Protein AF-A0A1E3QIV9-F1 (afdb_monomer)

Sequence (240 aa):
MYSTNKNAPLKLFGLPHGFVPTRAESLIIFLLWVYMILGSSIGFHHVSGNPIWSKTLTEIGRLVADRTGVLALFAYPTLILFASRNNILMFLTRWDYTRFNTFHRHMARIFLALVIAHGISQTFGTYGVRSNKYMTGLQAGYFTWGVIAAIVVGAIIGQSILVVRRNFYEAFMLVHIVLAIAVLICVHYHINSFGYQGFTWAIIGVWGLDRVIRLIRMFSFGIKEASVTLVAGETLKVTV

pLDDT: mean 90.41, std 10.26, range [38.81, 98.56]

Structure (mmCIF, N/CA/C/O backbone):
data_AF-A0A1E3QIV9-F1
#
_entry.id   AF-A0A1E3QIV9-F1
#
loop_
_atom_site.group_PDB
_atom_site.id
_atom_site.type_symbol
_atom_site.label_atom_id
_atom_site.label_alt_id
_atom_site.label_comp_id
_atom_site.label_asym_id
_atom_site.label_entity_id
_atom_site.label_seq_id
_atom_site.pdbx_PDB_ins_code
_atom_site.Cartn_x
_atom_site.Cartn_y
_atom_site.Cartn_z
_atom_site.occupancy
_atom_site.B_iso_or_equiv
_atom_site.auth_seq_id
_atom_site.auth_comp_id
_atom_site.auth_asym_id
_atom_site.auth_atom_id
_atom_site.pdbx_PDB_model_num
ATOM 1 N N . MET A 1 1 ? 13.779 -18.438 26.527 1.00 39.06 1 MET A N 1
ATOM 2 C CA . MET A 1 1 ? 12.662 -18.019 27.402 1.00 39.06 1 MET A CA 1
ATOM 3 C C . MET A 1 1 ? 11.524 -17.522 26.510 1.00 39.06 1 MET A C 1
ATOM 5 O O . MET A 1 1 ? 11.525 -16.368 26.104 1.00 39.06 1 MET A O 1
ATOM 9 N N . TYR A 1 2 ? 10.631 -18.417 26.073 1.00 38.81 2 TYR A N 1
ATOM 10 C CA . TYR A 1 2 ? 9.502 -18.047 25.212 1.00 38.81 2 TYR A CA 1
ATOM 11 C C . TYR A 1 2 ? 8.378 -17.498 26.092 1.00 38.81 2 TYR A C 1
ATOM 13 O O . TYR A 1 2 ? 7.807 -18.229 26.894 1.00 38.81 2 TYR A O 1
ATOM 21 N N . SER A 1 3 ? 8.088 -16.203 25.967 1.00 38.94 3 SER A N 1
ATOM 22 C CA . SER A 1 3 ? 6.889 -15.609 26.559 1.00 38.94 3 SER A CA 1
ATOM 23 C C . SER A 1 3 ? 5.657 -16.328 26.000 1.00 38.94 3 SER A C 1
ATOM 25 O O . SER A 1 3 ? 5.430 -16.323 24.792 1.00 38.94 3 SER A O 1
ATOM 27 N N . THR A 1 4 ? 4.864 -16.954 26.870 1.00 49.50 4 THR A N 1
ATOM 28 C CA . THR A 1 4 ? 3.577 -17.593 26.539 1.00 49.50 4 THR A CA 1
ATOM 29 C C . THR A 1 4 ? 2.470 -16.574 26.261 1.00 49.50 4 THR A C 1
ATOM 31 O O . THR A 1 4 ? 1.354 -16.947 25.893 1.00 49.50 4 THR A O 1
ATOM 34 N N . ASN A 1 5 ? 2.762 -15.277 26.398 1.00 55.34 5 ASN A N 1
ATOM 35 C CA . ASN A 1 5 ? 1.808 -14.222 26.123 1.00 55.34 5 ASN A CA 1
ATOM 36 C C . ASN A 1 5 ? 1.667 -14.020 24.607 1.00 55.34 5 ASN A C 1
ATOM 38 O O . ASN A 1 5 ? 2.444 -13.298 23.982 1.00 55.34 5 ASN A O 1
ATOM 42 N N . LYS A 1 6 ? 0.637 -14.644 24.022 1.00 55.06 6 LYS A N 1
ATOM 43 C CA . LYS A 1 6 ? 0.259 -14.497 22.603 1.00 55.06 6 LYS A CA 1
ATOM 44 C C . LYS A 1 6 ? -0.034 -13.041 22.199 1.00 55.06 6 LYS A C 1
ATOM 46 O O . LYS A 1 6 ? -0.035 -12.738 21.011 1.00 55.06 6 LYS A O 1
ATOM 51 N N . ASN A 1 7 ? -0.231 -12.150 23.175 1.00 61.09 7 ASN A N 1
ATOM 52 C CA . ASN A 1 7 ? -0.480 -10.723 22.976 1.00 61.09 7 ASN A CA 1
ATOM 53 C C . ASN A 1 7 ? 0.787 -9.867 23.141 1.00 61.09 7 ASN A C 1
ATOM 55 O O . ASN A 1 7 ? 0.700 -8.642 23.151 1.00 61.09 7 ASN A O 1
ATOM 59 N N . ALA A 1 8 ? 1.973 -10.465 23.282 1.00 71.06 8 ALA A N 1
ATOM 60 C CA . ALA A 1 8 ? 3.222 -9.715 23.243 1.00 71.06 8 ALA A CA 1
ATOM 61 C C . ALA A 1 8 ? 3.663 -9.521 21.779 1.00 71.06 8 ALA A C 1
ATOM 63 O O . ALA A 1 8 ? 3.790 -10.503 21.044 1.00 71.06 8 ALA A O 1
ATOM 64 N N . PRO A 1 9 ? 3.914 -8.280 21.322 1.00 78.38 9 PRO A N 1
ATOM 65 C CA . PRO A 1 9 ? 4.440 -8.062 19.983 1.00 78.38 9 PRO A CA 1
ATOM 66 C C . PRO A 1 9 ? 5.843 -8.660 19.867 1.00 78.38 9 PRO A C 1
ATOM 68 O O . PRO A 1 9 ? 6.665 -8.541 20.781 1.00 78.38 9 PRO A O 1
ATOM 71 N N . LEU A 1 10 ? 6.131 -9.262 18.714 1.00 81.06 10 LEU A N 1
ATOM 72 C CA . LEU A 1 10 ? 7.455 -9.772 18.395 1.00 81.06 10 LEU A CA 1
ATOM 73 C C . LEU A 1 10 ? 8.450 -8.610 18.408 1.00 81.06 10 LEU A C 1
ATOM 75 O O . LEU A 1 10 ? 8.187 -7.559 17.816 1.00 81.06 10 LEU A O 1
ATOM 79 N N . LYS A 1 11 ? 9.574 -8.790 19.101 1.00 80.56 11 LYS A N 1
ATOM 80 C CA . LYS A 1 11 ? 10.645 -7.796 19.156 1.00 80.56 11 LYS A CA 1
ATOM 81 C C . LYS A 1 11 ? 11.699 -8.123 18.104 1.00 80.56 11 LYS A C 1
ATOM 83 O O . LYS A 1 11 ? 12.172 -9.253 18.048 1.00 80.56 11 LYS A O 1
ATOM 88 N N . LEU A 1 12 ? 12.081 -7.132 17.309 1.00 74.00 12 LEU A N 1
ATOM 89 C CA . LEU A 1 12 ? 13.204 -7.191 16.378 1.00 74.00 12 LEU A CA 1
ATOM 90 C C . LEU A 1 12 ? 14.214 -6.122 16.808 1.00 74.00 12 LEU A C 1
ATOM 92 O O . LEU A 1 12 ? 13.829 -4.970 16.989 1.00 74.00 12 LEU A O 1
ATOM 96 N N . PHE A 1 13 ? 15.472 -6.506 17.043 1.00 78.62 13 PHE A N 1
ATOM 97 C CA . PHE A 1 13 ? 16.510 -5.616 17.600 1.00 78.62 13 PHE A CA 1
ATOM 98 C C . PHE A 1 13 ? 16.060 -4.854 18.867 1.00 78.62 13 PHE A C 1
ATOM 100 O O . PHE A 1 13 ? 16.358 -3.681 19.051 1.00 78.62 13 PHE A O 1
ATOM 107 N N . GLY A 1 14 ? 15.274 -5.507 19.731 1.00 76.56 14 GLY A N 1
ATOM 108 C CA . GLY A 1 14 ? 14.737 -4.906 20.959 1.00 76.56 14 GLY A CA 1
ATOM 109 C C . GLY A 1 14 ? 13.475 -4.048 20.780 1.00 76.56 14 GLY A C 1
ATOM 110 O O . GLY A 1 14 ? 12.788 -3.785 21.768 1.00 76.56 14 GLY A O 1
ATOM 111 N N . LEU A 1 15 ? 13.095 -3.692 19.548 1.00 74.44 15 LEU A N 1
ATOM 112 C CA . LEU A 1 15 ? 11.914 -2.877 19.250 1.00 74.44 15 LEU A CA 1
ATOM 113 C C . LEU A 1 15 ? 10.691 -3.741 18.905 1.00 74.44 15 LEU A C 1
ATOM 115 O O . LEU A 1 15 ? 10.813 -4.708 18.150 1.00 74.44 15 LEU A O 1
ATOM 119 N N . PRO A 1 16 ? 9.487 -3.415 19.411 1.00 79.38 16 PRO A N 1
ATOM 120 C CA . PRO A 1 16 ? 8.275 -4.149 19.066 1.00 79.38 16 PRO A CA 1
ATOM 121 C C . PRO A 1 16 ? 7.917 -3.900 17.593 1.00 79.38 16 PRO A C 1
ATOM 123 O O . PRO A 1 16 ? 7.718 -2.761 17.176 1.00 79.38 16 PRO A O 1
ATOM 126 N N . HIS A 1 17 ? 7.809 -4.969 16.805 1.00 74.94 17 HIS A N 1
ATOM 127 C CA . HIS A 1 17 ? 7.620 -4.907 15.353 1.00 74.94 17 HIS A CA 1
ATOM 128 C C . HIS A 1 17 ? 6.178 -5.227 14.922 1.00 74.94 17 HIS A C 1
ATOM 130 O O . HIS A 1 17 ? 5.636 -4.615 13.998 1.00 74.94 17 HIS A O 1
ATOM 136 N N . GLY A 1 18 ? 5.509 -6.162 15.601 1.00 79.00 18 GLY A N 1
ATOM 137 C CA . GLY A 1 18 ? 4.141 -6.550 15.255 1.00 79.00 18 GLY A CA 1
ATOM 138 C C . GLY A 1 18 ? 3.648 -7.789 15.988 1.00 79.00 18 GLY A C 1
ATOM 139 O O . GLY A 1 18 ? 4.430 -8.518 16.591 1.00 79.00 18 GLY A O 1
ATOM 140 N N . PHE A 1 19 ? 2.342 -8.029 15.908 1.00 82.38 19 PHE A N 1
ATOM 141 C CA . PHE A 1 19 ? 1.734 -9.280 16.357 1.00 82.38 19 PHE A CA 1
ATOM 142 C C . PHE A 1 19 ? 1.907 -10.373 15.304 1.00 82.38 19 PHE A C 1
ATOM 144 O O . PHE A 1 19 ? 1.889 -10.091 14.102 1.00 82.38 19 PHE A O 1
ATOM 151 N N . VAL A 1 20 ? 2.068 -11.610 15.770 1.00 85.50 20 VAL A N 1
ATOM 152 C CA . VAL A 1 20 ? 2.199 -12.788 14.909 1.00 85.50 20 VAL A CA 1
ATOM 153 C C . VAL A 1 20 ? 0.801 -13.210 14.435 1.00 85.50 20 VAL A C 1
ATOM 155 O O . VAL A 1 20 ? -0.083 -13.366 15.281 1.00 85.50 20 VAL A O 1
ATOM 158 N N . PRO A 1 21 ? 0.567 -13.379 13.120 1.00 90.44 21 PRO A N 1
ATOM 159 C CA . PRO A 1 21 ? -0.710 -13.877 12.618 1.00 90.44 21 PRO A CA 1
ATOM 160 C C . PRO A 1 21 ? -1.000 -15.304 13.098 1.00 90.44 21 PRO A C 1
ATOM 162 O O . PRO A 1 21 ? -0.100 -16.062 13.465 1.00 90.44 21 PRO A O 1
ATOM 165 N N . THR A 1 22 ? -2.263 -15.715 13.041 1.00 92.00 22 THR A N 1
ATOM 166 C CA . THR A 1 22 ? -2.638 -17.121 13.256 1.00 92.00 22 THR A CA 1
ATOM 167 C C . THR A 1 22 ? -1.997 -18.035 12.204 1.00 92.00 22 THR A C 1
ATOM 169 O O . THR A 1 22 ? -1.507 -17.576 11.171 1.00 92.00 22 THR A O 1
ATOM 172 N N . ARG A 1 23 ? -2.015 -19.358 12.424 1.0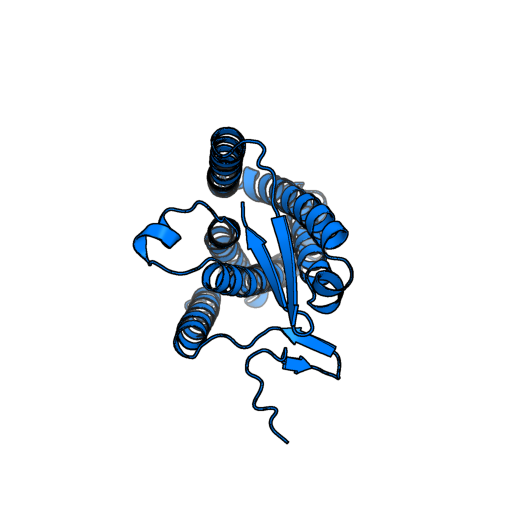0 93.12 23 ARG A N 1
ATOM 173 C CA . ARG A 1 23 ? -1.470 -20.332 11.455 1.00 93.12 23 ARG A CA 1
ATOM 174 C C . ARG A 1 23 ? -2.127 -20.208 10.075 1.00 93.12 23 ARG A C 1
ATOM 176 O O . ARG A 1 23 ? -1.427 -20.186 9.070 1.00 93.12 23 ARG A O 1
ATOM 183 N N . ALA A 1 24 ? -3.455 -20.076 10.044 1.00 92.69 24 ALA A N 1
ATOM 184 C CA . ALA A 1 24 ? -4.210 -19.920 8.804 1.00 92.69 24 ALA A CA 1
ATOM 185 C C . ALA A 1 24 ? -3.883 -18.595 8.096 1.00 92.69 24 ALA A C 1
ATOM 187 O O . ALA A 1 24 ? -3.592 -18.593 6.904 1.00 92.69 24 ALA A O 1
ATOM 188 N N . GLU A 1 25 ? -3.854 -17.477 8.830 1.00 94.44 25 GLU A N 1
ATOM 189 C CA . GLU A 1 25 ? -3.449 -16.179 8.271 1.00 94.44 25 GLU A CA 1
ATOM 190 C C . GLU A 1 25 ? -2.019 -16.228 7.730 1.00 94.44 25 GLU A C 1
ATOM 192 O O . GLU A 1 25 ? -1.768 -15.749 6.629 1.00 94.44 25 GLU A O 1
ATOM 197 N N . SER A 1 26 ? -1.096 -16.854 8.465 1.00 95.00 26 SER A N 1
ATOM 198 C CA . SER A 1 26 ? 0.303 -17.008 8.058 1.00 95.00 26 SER A CA 1
ATOM 199 C C . SER A 1 26 ? 0.435 -17.808 6.764 1.00 95.00 26 SER A C 1
ATOM 201 O O . SER A 1 26 ? 1.191 -17.400 5.887 1.00 95.00 26 SER A O 1
ATOM 203 N N . LEU A 1 27 ? -0.326 -18.898 6.612 1.00 96.94 27 LEU A N 1
ATOM 204 C CA . LEU A 1 27 ? -0.352 -19.686 5.379 1.00 96.94 27 LEU A CA 1
ATOM 205 C C . LEU A 1 27 ? -0.874 -18.858 4.197 1.00 96.94 27 LEU A C 1
ATOM 207 O O . LEU A 1 27 ? -0.235 -18.829 3.150 1.00 96.94 27 LEU A O 1
ATOM 211 N N . ILE A 1 28 ? -1.989 -18.140 4.369 1.00 95.94 28 ILE A N 1
ATOM 212 C CA . ILE A 1 28 ? -2.561 -17.288 3.312 1.00 95.94 28 ILE A CA 1
ATOM 213 C C . ILE A 1 28 ? -1.575 -16.184 2.917 1.00 95.94 28 ILE A C 1
ATOM 215 O O . ILE A 1 28 ? -1.342 -15.953 1.733 1.00 95.94 28 ILE A O 1
ATOM 219 N N . ILE A 1 29 ? -0.968 -15.519 3.902 1.00 96.12 29 ILE A N 1
ATOM 220 C CA . ILE A 1 29 ? 0.043 -14.483 3.676 1.00 96.12 29 ILE A CA 1
ATOM 221 C C . ILE A 1 29 ? 1.237 -15.066 2.921 1.00 96.12 29 ILE A C 1
ATOM 223 O O . ILE A 1 29 ? 1.688 -14.459 1.955 1.00 96.12 29 ILE A O 1
ATOM 227 N N . PHE A 1 30 ? 1.743 -16.229 3.333 1.00 97.06 30 PHE A N 1
ATOM 228 C CA . PHE A 1 30 ? 2.866 -16.889 2.672 1.00 97.06 30 PHE A CA 1
ATOM 229 C C . PHE A 1 30 ? 2.552 -17.201 1.206 1.00 97.06 30 PHE A C 1
ATOM 231 O O . PHE A 1 30 ? 3.315 -16.808 0.327 1.00 97.06 30 PHE A O 1
ATOM 238 N N . LEU A 1 31 ? 1.405 -17.828 0.934 1.00 97.88 31 LEU A N 1
ATOM 239 C CA . LEU A 1 31 ? 0.973 -18.143 -0.429 1.00 97.88 31 LEU A CA 1
ATOM 240 C C . LEU A 1 31 ? 0.814 -16.881 -1.281 1.00 97.88 31 LEU A C 1
ATOM 242 O O . LEU A 1 31 ? 1.218 -16.872 -2.441 1.00 97.88 31 LEU A O 1
ATOM 246 N N . LEU A 1 32 ? 0.289 -15.800 -0.702 1.00 96.12 32 LEU A N 1
ATOM 247 C CA . LEU A 1 32 ? 0.167 -14.516 -1.383 1.00 96.12 32 LEU A CA 1
ATOM 248 C C . LEU A 1 32 ? 1.540 -13.923 -1.741 1.00 96.12 32 LEU A C 1
ATOM 250 O O . LEU A 1 32 ? 1.725 -13.456 -2.862 1.00 96.12 32 LEU A O 1
ATOM 254 N N . TRP A 1 33 ? 2.514 -13.961 -0.826 1.00 97.44 33 TRP A N 1
ATOM 255 C CA . TRP A 1 33 ? 3.885 -13.523 -1.113 1.00 97.44 33 TRP A CA 1
ATOM 256 C C . TRP A 1 33 ? 4.531 -14.362 -2.214 1.00 97.44 33 TRP A C 1
ATOM 258 O O . TRP A 1 33 ? 5.092 -13.798 -3.150 1.00 97.44 33 TRP A O 1
ATOM 268 N N . VAL A 1 34 ? 4.416 -15.690 -2.132 1.00 97.62 34 VAL A N 1
ATOM 269 C CA . VAL A 1 34 ? 4.931 -16.604 -3.159 1.00 97.62 34 VAL A CA 1
ATOM 270 C C . VAL A 1 34 ? 4.304 -16.281 -4.512 1.00 97.62 34 VAL A C 1
ATOM 272 O O . VAL A 1 34 ? 5.032 -16.072 -5.477 1.00 97.62 34 VAL A O 1
ATOM 275 N N . TYR A 1 35 ? 2.979 -16.148 -4.580 1.00 96.44 35 TYR A N 1
ATOM 276 C CA . TYR A 1 35 ? 2.277 -15.797 -5.813 1.00 96.44 35 TYR A CA 1
ATOM 277 C C . TYR A 1 35 ? 2.792 -14.484 -6.420 1.00 96.44 35 TYR A C 1
ATOM 279 O O . TYR A 1 35 ? 3.103 -14.438 -7.608 1.00 96.44 35 TYR A O 1
ATOM 287 N N . MET A 1 36 ? 2.946 -13.435 -5.607 1.00 97.06 36 MET A N 1
ATOM 288 C CA . MET A 1 36 ? 3.424 -12.132 -6.081 1.00 97.06 36 MET A CA 1
ATOM 289 C C . MET A 1 36 ? 4.879 -12.186 -6.560 1.00 97.06 36 MET A C 1
ATOM 291 O O . MET A 1 36 ? 5.206 -11.577 -7.577 1.00 97.06 36 MET A O 1
ATOM 295 N N . ILE A 1 37 ? 5.748 -12.939 -5.878 1.00 96.25 37 ILE A N 1
ATOM 296 C CA . ILE A 1 37 ? 7.156 -13.113 -6.269 1.00 96.25 37 ILE A CA 1
ATOM 297 C C . ILE A 1 37 ? 7.259 -13.892 -7.584 1.00 96.25 37 ILE A C 1
ATOM 299 O O . ILE A 1 37 ? 7.922 -13.437 -8.517 1.00 96.25 37 ILE A O 1
ATOM 303 N N . LEU A 1 38 ? 6.582 -15.038 -7.687 1.00 95.94 38 LEU A N 1
ATOM 304 C CA . LEU A 1 38 ? 6.597 -15.866 -8.895 1.00 95.94 38 LEU A CA 1
ATOM 305 C C . LEU A 1 38 ? 5.980 -15.113 -10.081 1.00 95.94 38 LEU A C 1
ATOM 307 O O . LEU A 1 38 ? 6.576 -15.052 -11.155 1.00 95.94 38 LEU A O 1
ATOM 311 N N . GLY A 1 39 ? 4.841 -14.448 -9.866 1.00 95.25 39 GLY A N 1
ATOM 312 C CA . GLY A 1 39 ? 4.183 -13.621 -10.878 1.00 95.25 39 GLY A CA 1
ATOM 313 C C . GLY A 1 39 ? 5.038 -12.447 -11.364 1.00 95.25 39 GLY A C 1
ATOM 314 O O . GLY A 1 39 ? 4.858 -11.998 -12.494 1.00 95.25 39 GLY A O 1
ATOM 315 N N . SER A 1 40 ? 5.982 -11.977 -10.543 1.00 95.25 40 SER A N 1
ATOM 316 C CA . SER A 1 40 ? 6.915 -10.895 -10.882 1.00 95.25 40 SER A CA 1
ATOM 317 C C . SER A 1 40 ? 8.188 -11.357 -11.592 1.00 95.25 40 SER A C 1
ATOM 319 O O . SER A 1 40 ? 8.938 -10.498 -12.045 1.00 95.25 40 SER A O 1
ATOM 321 N N . SER A 1 41 ? 8.477 -12.663 -11.655 1.00 91.44 41 SER A N 1
ATOM 322 C CA . SER A 1 41 ? 9.803 -13.180 -12.047 1.00 91.44 41 SER A CA 1
ATOM 323 C C . SER A 1 41 ? 9.792 -14.277 -13.116 1.00 91.44 41 SER A C 1
ATOM 325 O O . SER A 1 41 ? 10.795 -14.457 -13.805 1.00 91.44 41 SER A O 1
ATOM 327 N N . ILE A 1 42 ? 8.686 -15.002 -13.292 1.00 93.56 42 ILE A N 1
ATOM 328 C CA . ILE A 1 42 ? 8.606 -16.123 -14.237 1.00 93.56 42 ILE A CA 1
ATOM 329 C C . ILE A 1 42 ? 8.289 -15.647 -15.662 1.00 93.56 42 ILE A C 1
ATOM 331 O O . ILE A 1 42 ? 7.455 -14.769 -15.878 1.00 93.56 42 ILE A O 1
ATOM 335 N N . GLY A 1 43 ? 8.898 -16.317 -16.647 1.00 90.44 43 GLY A N 1
ATOM 336 C CA . GLY A 1 43 ? 8.503 -16.235 -18.057 1.00 90.44 43 GLY A CA 1
ATOM 337 C C . GLY A 1 43 ? 9.248 -15.187 -18.882 1.00 90.44 43 GLY A C 1
ATOM 338 O O . GLY A 1 43 ? 8.910 -14.984 -20.045 1.00 90.44 43 GLY A O 1
ATOM 339 N N . PHE A 1 44 ? 10.267 -14.539 -18.316 1.00 90.75 44 PHE A N 1
ATOM 340 C CA . PHE A 1 44 ? 11.115 -13.604 -19.052 1.00 90.75 44 PHE A CA 1
ATOM 341 C C . PHE A 1 44 ? 12.293 -14.324 -19.700 1.00 90.75 44 PHE A C 1
ATOM 343 O O . PHE A 1 44 ? 13.010 -15.075 -19.045 1.00 90.75 44 PHE A O 1
ATOM 350 N N . HIS A 1 45 ? 12.511 -14.061 -20.982 1.00 89.19 45 HIS A N 1
ATOM 351 C CA . HIS A 1 45 ? 13.662 -14.543 -21.732 1.00 89.19 45 HIS A CA 1
ATOM 352 C C . HIS A 1 45 ? 14.120 -13.450 -22.695 1.00 89.19 45 HIS A C 1
ATOM 354 O O . HIS A 1 45 ? 1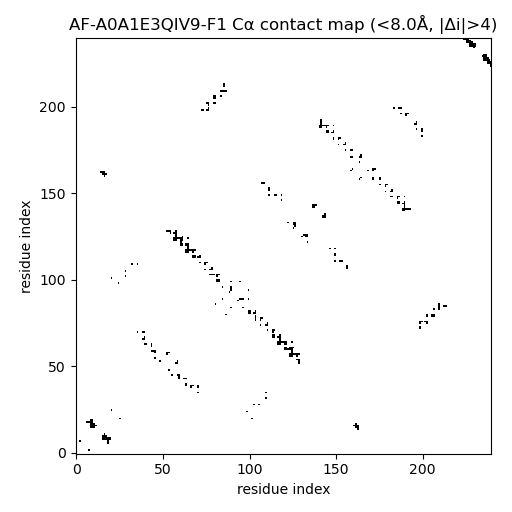3.312 -12.652 -23.166 1.00 89.19 45 HIS A O 1
ATOM 360 N N . HIS A 1 46 ? 15.426 -13.398 -22.947 1.00 88.38 46 HIS A N 1
ATOM 361 C CA . HIS A 1 46 ? 15.997 -12.471 -23.915 1.00 88.38 46 HIS A CA 1
ATOM 362 C C . HIS A 1 46 ? 15.652 -12.915 -25.334 1.00 88.38 46 HIS A C 1
ATOM 364 O O . HIS A 1 46 ? 15.797 -14.096 -25.660 1.00 88.38 46 HIS A O 1
ATOM 370 N N . VAL A 1 47 ? 15.265 -11.967 -26.184 1.00 88.19 47 VAL A N 1
ATOM 371 C CA . VAL A 1 47 ? 15.084 -12.218 -27.615 1.00 88.19 47 VAL A CA 1
ATOM 372 C C . VAL A 1 47 ? 16.311 -11.708 -28.365 1.00 88.19 47 VAL A C 1
ATOM 374 O O . VAL A 1 47 ? 16.572 -10.505 -28.423 1.00 88.19 47 VAL A O 1
ATOM 377 N N . SER A 1 48 ? 17.074 -12.632 -28.955 1.00 87.88 48 SER A N 1
ATOM 378 C CA . SER A 1 48 ? 18.244 -12.275 -29.763 1.00 87.88 48 SER A CA 1
ATOM 379 C C . SER A 1 48 ? 17.831 -11.406 -30.954 1.00 87.88 48 SER A C 1
ATOM 381 O O . SER A 1 48 ? 16.859 -11.711 -31.644 1.00 87.88 48 SER A O 1
ATOM 383 N N . GLY A 1 49 ? 18.562 -10.315 -31.191 1.00 85.38 49 GLY A N 1
ATOM 384 C CA . GLY A 1 49 ? 18.267 -9.377 -32.277 1.00 85.38 49 GLY A CA 1
ATOM 385 C C . GLY A 1 49 ? 17.087 -8.434 -32.017 1.00 85.38 49 GLY A C 1
ATOM 386 O O . GLY A 1 49 ? 16.585 -7.834 -32.965 1.00 85.38 49 GLY A O 1
ATOM 387 N N . ASN A 1 50 ? 16.635 -8.276 -30.765 1.00 85.00 50 ASN A N 1
ATOM 388 C CA . ASN A 1 50 ? 15.552 -7.352 -30.429 1.00 85.00 50 ASN A CA 1
ATOM 389 C C . ASN A 1 50 ? 15.893 -5.897 -30.851 1.00 85.00 50 ASN A C 1
ATOM 391 O O . ASN A 1 50 ? 16.839 -5.309 -30.316 1.00 85.00 50 ASN A O 1
ATOM 395 N N . PRO A 1 51 ? 15.119 -5.279 -31.770 1.00 83.12 51 PRO A N 1
ATOM 396 C CA . PRO A 1 51 ? 15.429 -3.949 -32.300 1.00 83.12 51 PRO A CA 1
ATOM 397 C C . PRO A 1 51 ? 15.140 -2.812 -31.306 1.00 83.12 51 PRO A C 1
ATOM 399 O O . PRO A 1 51 ? 15.610 -1.692 -31.497 1.00 83.12 51 PRO A O 1
ATOM 402 N N . ILE A 1 52 ? 14.371 -3.079 -30.245 1.00 81.81 52 ILE A N 1
ATOM 403 C CA . ILE A 1 52 ? 13.994 -2.099 -29.217 1.00 81.81 52 ILE A CA 1
ATOM 404 C C . ILE A 1 52 ? 15.006 -2.111 -28.064 1.00 81.81 52 ILE A C 1
ATOM 406 O O . ILE A 1 52 ? 15.381 -1.051 -27.550 1.00 81.81 52 ILE A O 1
ATOM 410 N N . TRP A 1 53 ? 15.464 -3.300 -27.661 1.00 83.94 53 TRP A N 1
ATOM 411 C CA . TRP A 1 53 ? 16.382 -3.486 -26.537 1.00 83.94 53 TRP A CA 1
ATOM 412 C C . TRP A 1 53 ? 17.587 -4.338 -26.938 1.00 83.94 53 TRP A C 1
ATOM 414 O O . TRP A 1 53 ? 17.554 -5.561 -26.887 1.00 83.94 53 TRP A O 1
ATOM 424 N N . SER A 1 54 ? 18.697 -3.676 -27.260 1.00 78.75 54 SER A N 1
ATOM 425 C CA . SER A 1 54 ? 19.934 -4.344 -27.687 1.00 78.75 54 SER A CA 1
ATOM 426 C C . SER A 1 54 ? 20.697 -5.058 -26.565 1.00 78.75 54 SER A C 1
ATOM 428 O O . SER A 1 54 ? 21.583 -5.862 -26.839 1.00 78.75 54 SER A O 1
ATOM 430 N N . LYS A 1 55 ? 20.388 -4.763 -25.296 1.00 85.94 55 LYS A N 1
ATOM 431 C CA . LYS A 1 55 ? 21.035 -5.365 -24.123 1.00 85.94 55 LYS A CA 1
ATOM 432 C C . LYS A 1 55 ? 20.030 -6.168 -23.311 1.00 85.94 55 LYS A C 1
ATOM 434 O O . LYS A 1 55 ? 18.993 -5.636 -22.912 1.00 85.94 55 LYS A O 1
ATOM 439 N N . THR A 1 56 ? 20.408 -7.389 -22.942 1.00 88.00 56 THR A N 1
ATOM 440 C CA . THR A 1 56 ? 19.591 -8.289 -22.115 1.00 88.00 56 THR A CA 1
ATOM 441 C C . THR A 1 56 ? 19.135 -7.643 -20.808 1.00 88.00 56 THR A C 1
ATOM 443 O O . THR A 1 56 ? 17.956 -7.695 -20.480 1.00 88.00 56 THR A O 1
ATOM 446 N N . LEU A 1 57 ? 20.029 -6.963 -20.080 1.00 87.44 57 LEU A N 1
ATOM 447 C CA . LEU A 1 57 ? 19.675 -6.311 -18.811 1.00 87.44 57 LEU A CA 1
ATOM 448 C C . LEU A 1 57 ? 18.580 -5.245 -18.982 1.00 87.44 57 LEU A C 1
ATOM 450 O O . LEU A 1 57 ? 17.739 -5.060 -18.108 1.00 87.44 57 LEU A O 1
ATOM 454 N N . THR A 1 58 ? 18.586 -4.545 -20.114 1.00 88.31 58 THR A N 1
ATOM 455 C CA . THR A 1 58 ? 17.607 -3.503 -20.427 1.00 88.31 58 THR A CA 1
ATOM 456 C C . THR A 1 58 ? 16.249 -4.096 -20.767 1.00 88.31 58 THR A C 1
ATOM 458 O O . THR A 1 58 ? 15.238 -3.617 -20.258 1.00 88.31 58 THR A O 1
ATOM 461 N N . GLU A 1 59 ? 16.233 -5.145 -21.589 1.00 90.81 59 GLU A N 1
ATOM 462 C CA . GLU A 1 59 ? 15.011 -5.868 -21.943 1.00 90.81 59 GLU A CA 1
ATOM 463 C C . GLU A 1 59 ? 14.375 -6.495 -20.701 1.00 90.81 59 GLU A C 1
ATOM 465 O O . GLU A 1 59 ? 13.234 -6.188 -20.366 1.00 90.81 59 GLU A O 1
ATOM 470 N N . ILE A 1 60 ? 15.138 -7.298 -19.957 1.00 91.75 60 ILE A N 1
ATOM 471 C CA . ILE A 1 60 ? 14.647 -7.962 -18.747 1.00 91.75 60 ILE A CA 1
ATOM 472 C C . ILE A 1 60 ? 14.226 -6.928 -17.697 1.00 91.75 60 ILE A C 1
ATOM 474 O O . ILE A 1 60 ? 13.158 -7.062 -17.105 1.00 91.75 60 ILE A O 1
ATOM 478 N N . GLY A 1 61 ? 15.007 -5.859 -17.505 1.00 92.00 61 GLY A N 1
ATOM 479 C CA . GLY A 1 61 ? 14.648 -4.761 -16.607 1.00 92.00 61 GLY A CA 1
ATOM 480 C C . GLY A 1 61 ? 13.309 -4.125 -16.979 1.00 92.00 61 GLY A C 1
ATOM 481 O O . GLY A 1 61 ? 12.464 -3.915 -16.112 1.00 92.00 61 GLY A O 1
ATOM 482 N N . ARG A 1 62 ? 13.057 -3.889 -18.270 1.00 91.62 62 ARG A N 1
ATOM 483 C CA . ARG A 1 62 ? 11.773 -3.359 -18.734 1.00 91.62 62 ARG A CA 1
ATOM 484 C C . ARG A 1 62 ? 10.622 -4.338 -18.500 1.00 91.62 62 ARG A C 1
ATOM 486 O O . ARG A 1 62 ? 9.596 -3.934 -17.962 1.00 91.62 62 ARG A O 1
ATOM 493 N N . LEU A 1 63 ? 10.803 -5.612 -18.840 1.00 93.25 63 LEU A N 1
ATOM 494 C CA . LEU A 1 63 ? 9.770 -6.639 -18.674 1.00 93.25 63 LEU A CA 1
ATOM 495 C C . LEU A 1 63 ? 9.382 -6.839 -17.199 1.00 93.25 63 LEU A C 1
ATOM 497 O O . LEU A 1 63 ? 8.195 -6.925 -16.872 1.00 93.25 63 LEU A O 1
ATOM 501 N N . VAL A 1 64 ? 10.369 -6.860 -16.298 1.00 95.56 64 VAL A N 1
ATOM 502 C CA . VAL A 1 64 ? 10.135 -6.949 -14.850 1.00 95.56 64 VAL A CA 1
ATOM 503 C C . VAL A 1 64 ? 9.472 -5.675 -14.326 1.00 95.56 64 VAL A C 1
ATOM 505 O O . VAL A 1 64 ? 8.547 -5.769 -13.518 1.00 95.56 64 VAL A O 1
ATOM 508 N N . ALA A 1 65 ? 9.887 -4.491 -14.794 1.00 95.44 65 ALA A N 1
ATOM 509 C CA . ALA A 1 65 ? 9.267 -3.226 -14.403 1.00 95.44 65 ALA A CA 1
ATOM 510 C C . ALA A 1 65 ? 7.777 -3.201 -14.763 1.00 95.44 65 ALA A C 1
ATOM 512 O O . ALA A 1 65 ? 6.940 -2.932 -13.902 1.00 95.44 65 ALA A O 1
ATOM 513 N N . ASP A 1 66 ? 7.425 -3.550 -15.999 1.00 94.50 66 ASP A N 1
ATOM 514 C CA . ASP A 1 66 ? 6.032 -3.549 -16.444 1.00 94.50 66 ASP A CA 1
ATOM 515 C C . ASP A 1 66 ? 5.199 -4.570 -15.639 1.00 94.50 66 ASP A C 1
ATOM 517 O O . ASP A 1 66 ? 4.112 -4.250 -15.153 1.00 94.50 66 ASP A O 1
ATOM 521 N N . ARG A 1 67 ? 5.736 -5.776 -15.390 1.00 96.81 67 ARG A N 1
ATOM 522 C CA . ARG A 1 67 ? 5.049 -6.818 -14.607 1.00 96.81 67 ARG A CA 1
ATOM 523 C C . ARG A 1 67 ? 4.804 -6.407 -13.156 1.00 96.81 67 ARG A C 1
ATOM 525 O O . ARG A 1 67 ? 3.688 -6.546 -12.657 1.00 96.81 67 ARG A O 1
ATOM 532 N N . THR A 1 68 ? 5.835 -5.910 -12.480 1.00 98.19 68 THR A N 1
ATOM 533 C CA . THR A 1 68 ? 5.748 -5.483 -11.075 1.00 98.19 68 THR A CA 1
ATOM 534 C C . THR A 1 68 ? 4.846 -4.261 -10.910 1.00 98.19 68 THR A C 1
ATOM 536 O O . THR A 1 68 ? 4.082 -4.210 -9.949 1.00 98.19 68 THR A O 1
ATOM 539 N N . GLY A 1 69 ? 4.843 -3.333 -11.873 1.00 97.56 69 GLY A N 1
ATOM 540 C CA . GLY A 1 69 ? 3.929 -2.187 -11.896 1.00 97.56 69 GLY A CA 1
ATOM 541 C C . GLY A 1 69 ? 2.459 -2.605 -12.015 1.00 97.56 69 GLY A C 1
ATOM 542 O O . GLY A 1 69 ? 1.617 -2.145 -11.243 1.00 97.56 69 GLY A O 1
ATOM 543 N N . VAL A 1 70 ? 2.145 -3.542 -12.915 1.00 96.81 70 VAL A N 1
ATOM 544 C CA . VAL A 1 70 ? 0.779 -4.078 -13.058 1.00 96.81 70 VAL A CA 1
ATOM 545 C C . VAL A 1 70 ? 0.348 -4.854 -11.809 1.00 96.81 70 VAL A C 1
ATOM 547 O O . VAL A 1 70 ? -0.758 -4.649 -11.311 1.00 96.81 70 VAL A O 1
ATOM 550 N N . LEU A 1 71 ? 1.211 -5.704 -11.244 1.00 97.94 71 LEU A N 1
ATOM 551 C CA . LEU A 1 71 ? 0.904 -6.411 -9.994 1.00 97.94 71 LEU A CA 1
ATOM 552 C C . LEU A 1 71 ? 0.702 -5.446 -8.818 1.00 97.94 71 LEU A C 1
ATOM 554 O O . LEU A 1 71 ? -0.191 -5.667 -7.996 1.00 97.94 71 LEU A O 1
ATOM 558 N N . ALA A 1 72 ? 1.468 -4.351 -8.755 1.00 98.00 72 ALA A N 1
ATOM 559 C CA . ALA A 1 72 ? 1.257 -3.300 -7.766 1.00 98.00 72 ALA A CA 1
ATOM 560 C C . ALA A 1 72 ? -0.136 -2.674 -7.927 1.00 98.00 72 ALA A C 1
ATOM 562 O O . ALA A 1 72 ? -0.838 -2.508 -6.931 1.00 98.00 72 ALA A O 1
ATOM 563 N N . LEU A 1 73 ? -0.586 -2.412 -9.160 1.00 96.75 73 LEU A N 1
ATOM 564 C CA . LEU A 1 73 ? -1.942 -1.922 -9.427 1.00 96.75 73 LEU A CA 1
ATOM 565 C C . LEU A 1 73 ? -3.038 -2.904 -9.003 1.00 96.75 73 LEU A C 1
ATOM 567 O O . LEU A 1 73 ? -4.066 -2.460 -8.507 1.00 96.75 73 LEU A O 1
ATOM 571 N N . PHE A 1 74 ? -2.823 -4.216 -9.101 1.00 94.62 74 PHE A N 1
ATOM 572 C CA . PHE A 1 74 ? -3.767 -5.198 -8.551 1.00 94.62 74 PHE A CA 1
ATOM 573 C C . PHE A 1 74 ? -3.778 -5.220 -7.018 1.00 94.62 74 PHE A C 1
ATOM 575 O O . PHE A 1 74 ? -4.844 -5.297 -6.405 1.00 94.62 74 PHE A O 1
ATOM 582 N N . ALA A 1 75 ? -2.611 -5.115 -6.379 1.00 95.94 75 ALA A N 1
ATOM 583 C CA . ALA A 1 75 ? -2.520 -5.012 -4.923 1.00 95.94 75 ALA A CA 1
ATOM 584 C C . ALA A 1 75 ? -3.169 -3.716 -4.402 1.00 95.94 75 ALA A C 1
ATOM 586 O O . ALA A 1 75 ? -3.740 -3.690 -3.310 1.00 95.94 75 ALA A O 1
ATOM 587 N N . TYR A 1 76 ? -3.136 -2.649 -5.193 1.00 94.69 76 TYR A N 1
ATOM 588 C CA . TYR A 1 76 ? -3.494 -1.306 -4.770 1.00 94.69 76 TYR A CA 1
ATOM 589 C C . TYR A 1 76 ? -4.952 -1.156 -4.270 1.00 94.69 76 TYR A C 1
ATOM 591 O O . TYR A 1 76 ?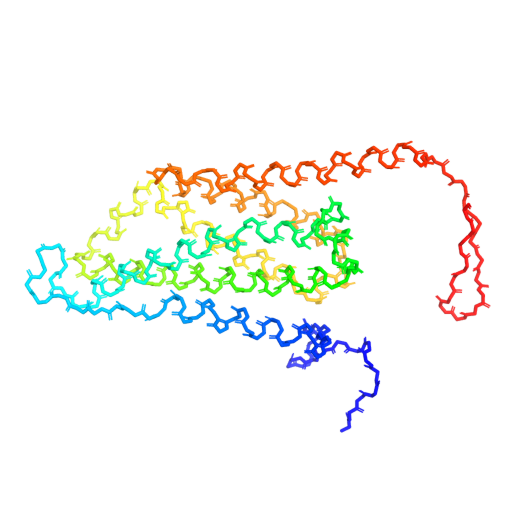 -5.123 -0.737 -3.121 1.00 94.69 76 TYR A O 1
ATOM 599 N N . PRO A 1 77 ? -6.010 -1.585 -4.994 1.00 93.00 77 PRO A N 1
ATOM 600 C CA . PRO A 1 77 ? -7.379 -1.592 -4.470 1.00 93.00 77 PRO A CA 1
ATOM 601 C C . PRO A 1 77 ? -7.569 -2.439 -3.218 1.00 93.00 77 PRO A C 1
ATOM 603 O O . PRO A 1 77 ? -8.294 -2.056 -2.294 1.00 93.00 77 PRO A O 1
ATOM 606 N N . THR A 1 78 ? -6.886 -3.582 -3.154 1.00 92.50 78 THR A N 1
ATOM 607 C CA . THR A 1 78 ? -7.026 -4.505 -2.025 1.00 92.50 78 THR A CA 1
ATOM 608 C C . THR A 1 78 ? -6.474 -3.924 -0.722 1.00 92.50 78 THR A C 1
ATOM 610 O O . THR A 1 78 ? -6.985 -4.258 0.347 1.00 92.50 78 THR A O 1
ATOM 613 N N . LEU A 1 79 ? -5.511 -2.991 -0.781 1.00 93.56 79 LEU A N 1
ATOM 614 C CA . LEU A 1 79 ? -5.002 -2.287 0.403 1.00 93.56 79 LEU A CA 1
ATOM 615 C C . LEU A 1 79 ? -6.114 -1.575 1.159 1.00 93.56 79 LEU A C 1
ATOM 617 O O . LEU A 1 79 ? -6.233 -1.726 2.376 1.00 93.56 79 LEU A O 1
ATOM 621 N N . ILE A 1 80 ? -6.920 -0.801 0.437 1.00 92.19 80 ILE A N 1
ATOM 622 C CA . ILE A 1 80 ? -8.000 -0.010 1.022 1.00 92.19 80 ILE A CA 1
ATOM 623 C C . ILE A 1 80 ? -9.182 -0.896 1.390 1.00 92.19 80 ILE A C 1
ATOM 625 O O . ILE A 1 80 ? -9.785 -0.699 2.445 1.00 92.19 80 ILE A O 1
ATOM 629 N N . LEU A 1 81 ? -9.455 -1.930 0.593 1.00 93.06 81 LEU A N 1
ATOM 630 C CA . LEU A 1 81 ? -10.467 -2.922 0.930 1.00 93.06 81 LEU A CA 1
ATOM 631 C C . LEU A 1 81 ? -10.177 -3.575 2.289 1.00 93.06 81 LEU A C 1
ATOM 633 O O . LEU A 1 81 ? -11.051 -3.591 3.151 1.00 93.06 81 LEU A O 1
ATOM 637 N N . PHE A 1 82 ? -8.942 -4.023 2.531 1.00 95.00 82 PHE A N 1
ATOM 638 C CA . PHE A 1 82 ? -8.555 -4.615 3.815 1.00 95.00 82 PHE A CA 1
ATOM 639 C C . PHE A 1 82 ? -8.467 -3.607 4.974 1.00 95.00 82 PHE A C 1
ATOM 641 O O . PHE A 1 82 ? -8.554 -4.009 6.133 1.00 95.00 82 PHE A O 1
ATOM 648 N N . ALA A 1 83 ? -8.313 -2.311 4.690 1.00 94.38 83 ALA A N 1
ATOM 649 C CA . ALA A 1 83 ? -8.337 -1.252 5.705 1.00 94.38 83 ALA A CA 1
ATOM 650 C C . ALA A 1 83 ? -9.760 -0.816 6.100 1.00 94.38 83 ALA A C 1
ATOM 652 O O . ALA A 1 83 ? -9.965 -0.220 7.161 1.00 94.38 83 ALA A O 1
ATOM 653 N N . SER A 1 84 ? -10.745 -1.059 5.236 1.00 92.50 84 SER A N 1
ATOM 654 C CA . SER A 1 84 ? -12.131 -0.647 5.458 1.00 92.50 84 SER A CA 1
ATOM 655 C C . SER A 1 84 ? -12.823 -1.504 6.525 1.00 92.50 84 SER A C 1
ATOM 657 O O . SER A 1 84 ? -12.534 -2.691 6.680 1.00 92.50 84 SER A O 1
ATOM 659 N N . ARG A 1 85 ? -13.760 -0.905 7.270 1.00 90.62 85 ARG A N 1
ATOM 660 C CA . ARG A 1 85 ? -14.550 -1.599 8.310 1.00 90.62 85 ARG A CA 1
ATOM 661 C C . ARG A 1 85 ? -15.933 -2.014 7.819 1.00 90.62 85 ARG A C 1
ATOM 663 O O . ARG A 1 85 ? -16.585 -2.834 8.456 1.00 90.62 85 ARG A O 1
ATOM 670 N N . ASN A 1 86 ? -16.383 -1.431 6.714 1.00 87.94 86 ASN A N 1
ATOM 671 C CA . ASN A 1 86 ? -17.700 -1.646 6.133 1.00 87.94 86 ASN A CA 1
ATOM 672 C C . ASN A 1 86 ? -17.576 -2.265 4.733 1.00 87.94 86 ASN A C 1
ATOM 674 O O . ASN A 1 86 ? -18.103 -1.717 3.770 1.00 87.94 86 ASN A O 1
ATOM 678 N N . ASN A 1 87 ? -16.863 -3.388 4.603 1.00 84.69 87 ASN A N 1
ATOM 679 C CA . ASN A 1 87 ? -16.758 -4.101 3.328 1.00 84.69 87 ASN A CA 1
ATOM 680 C C . ASN A 1 87 ? -17.545 -5.414 3.317 1.00 84.69 87 ASN A C 1
ATOM 682 O O . ASN A 1 87 ? -17.678 -6.106 4.328 1.00 84.69 87 ASN A O 1
ATOM 686 N N . ILE A 1 88 ? -18.027 -5.771 2.125 1.00 84.56 88 ILE A N 1
ATOM 687 C CA . ILE A 1 88 ? -18.801 -6.991 1.882 1.00 84.56 88 ILE A CA 1
ATOM 688 C C . ILE A 1 88 ? -18.002 -8.266 2.176 1.00 84.56 88 ILE A C 1
ATOM 690 O O . ILE A 1 88 ? -18.577 -9.269 2.590 1.00 84.56 88 ILE A O 1
ATOM 694 N N . LEU A 1 89 ? -16.673 -8.236 2.034 1.00 89.25 89 LEU A N 1
ATOM 695 C CA . LEU A 1 89 ? -15.846 -9.411 2.291 1.00 89.25 89 LEU A CA 1
ATOM 696 C C . LEU A 1 89 ? -15.845 -9.794 3.773 1.00 89.25 89 LEU A C 1
ATOM 698 O O . LEU A 1 89 ? -15.870 -10.983 4.075 1.00 89.25 89 LEU A O 1
ATOM 702 N N . MET A 1 90 ? -15.881 -8.837 4.703 1.00 90.31 90 MET A N 1
ATOM 703 C CA . MET A 1 90 ? -16.039 -9.129 6.134 1.00 90.31 90 MET A CA 1
ATOM 704 C C . MET A 1 90 ? -17.380 -9.815 6.421 1.00 90.31 90 MET A C 1
ATOM 706 O O . MET A 1 90 ? -17.435 -10.749 7.218 1.00 90.31 90 MET A O 1
ATOM 710 N N . PHE A 1 91 ? -18.452 -9.407 5.734 1.00 87.38 91 PHE A N 1
ATOM 711 C CA . PHE A 1 91 ? -19.756 -10.064 5.844 1.00 87.38 91 PHE A CA 1
ATOM 712 C C . PHE A 1 91 ? -19.726 -11.502 5.302 1.00 87.38 91 PHE A C 1
ATOM 714 O O . PHE A 1 91 ? -20.187 -12.417 5.984 1.00 87.38 91 PHE A O 1
ATOM 721 N N . LEU A 1 92 ? -19.144 -11.714 4.118 1.00 91.50 92 LEU A N 1
ATOM 722 C CA . LEU A 1 92 ? -19.079 -13.028 3.466 1.00 91.50 92 LEU A CA 1
ATOM 723 C C . LEU A 1 92 ? -18.168 -14.011 4.208 1.00 91.50 92 LEU A C 1
ATOM 725 O O . LEU A 1 92 ? -18.527 -15.165 4.412 1.00 91.50 92 LEU A O 1
ATOM 729 N N . THR A 1 93 ? -16.992 -13.553 4.631 1.00 91.88 93 THR A N 1
ATOM 730 C CA . THR A 1 93 ? -15.990 -14.403 5.297 1.00 91.88 93 THR A CA 1
ATOM 731 C C . THR A 1 93 ? -16.259 -14.595 6.785 1.00 91.88 93 THR A C 1
ATOM 733 O O . THR A 1 93 ? -15.669 -15.484 7.397 1.00 91.88 93 THR A O 1
ATOM 736 N N . ARG A 1 94 ? -17.110 -13.748 7.385 1.00 92.44 94 ARG A N 1
ATOM 737 C CA . ARG A 1 94 ? -17.315 -13.646 8.842 1.00 92.44 94 ARG A CA 1
ATOM 738 C C . ARG A 1 94 ? -16.022 -13.372 9.616 1.00 92.44 94 ARG A C 1
ATOM 740 O O . ARG A 1 94 ? -15.933 -13.654 10.808 1.00 92.44 94 ARG A O 1
ATOM 747 N N . TRP A 1 95 ? -15.004 -12.843 8.943 1.00 93.38 95 TRP A N 1
ATOM 748 C CA . TRP A 1 95 ? -13.747 -12.471 9.573 1.00 93.38 95 TRP A CA 1
ATO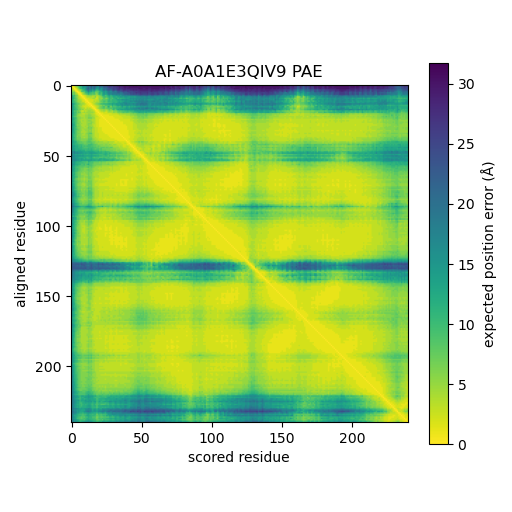M 749 C C . TRP A 1 95 ? -13.879 -11.131 10.283 1.00 93.38 95 TRP A C 1
ATOM 751 O O . TRP A 1 95 ? -14.589 -10.227 9.839 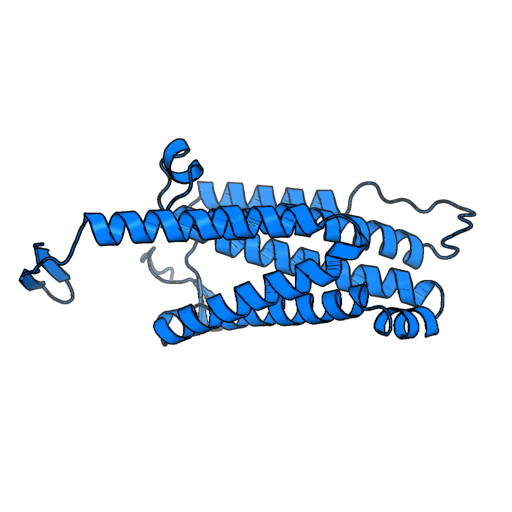1.00 93.38 95 TRP A O 1
ATOM 761 N N . ASP A 1 96 ? -13.157 -11.002 11.389 1.00 91.56 96 ASP A N 1
ATOM 762 C CA . ASP A 1 96 ? -13.119 -9.769 12.149 1.00 91.56 96 ASP A CA 1
ATOM 763 C C . ASP A 1 96 ? -12.214 -8.719 11.483 1.00 91.56 96 ASP A C 1
ATOM 765 O O . ASP A 1 96 ? -11.399 -8.991 10.592 1.00 91.56 96 ASP A O 1
ATOM 769 N N . TYR A 1 97 ? -12.351 -7.475 11.942 1.00 92.44 97 TYR A N 1
ATOM 770 C CA . TYR A 1 97 ? -11.521 -6.384 11.442 1.00 92.44 97 TYR A CA 1
ATOM 771 C C . TYR A 1 97 ? -10.037 -6.597 11.767 1.00 92.44 97 TYR A C 1
ATOM 773 O O . TYR A 1 97 ? -9.173 -6.175 11.001 1.00 92.44 97 TYR A O 1
ATOM 781 N N . THR A 1 98 ? -9.714 -7.262 12.880 1.00 91.75 98 THR A N 1
ATOM 782 C CA . THR A 1 98 ? -8.327 -7.548 13.269 1.00 91.75 98 THR A CA 1
ATOM 783 C C . THR A 1 98 ? -7.619 -8.365 12.198 1.00 91.75 98 THR A C 1
ATOM 785 O O . THR A 1 98 ? -6.510 -8.008 11.785 1.00 91.75 98 THR A O 1
ATOM 788 N N . ARG A 1 99 ? -8.276 -9.416 11.697 1.00 93.12 99 ARG A N 1
ATOM 789 C CA . ARG A 1 99 ? -7.778 -10.247 10.603 1.00 93.12 99 ARG A CA 1
ATOM 790 C C . ARG A 1 99 ? -7.630 -9.454 9.307 1.00 93.12 99 ARG A C 1
ATOM 792 O O . ARG A 1 99 ? -6.566 -9.498 8.693 1.00 93.12 99 ARG A O 1
ATOM 799 N N . PHE A 1 100 ? -8.634 -8.666 8.927 1.00 94.69 100 PHE A N 1
ATOM 800 C CA . PHE A 1 100 ? -8.560 -7.780 7.755 1.00 94.69 100 PHE A CA 1
ATOM 801 C C . PHE A 1 100 ? -7.389 -6.797 7.847 1.00 94.69 100 PHE A C 1
ATOM 803 O O . PHE A 1 100 ? -6.577 -6.696 6.930 1.00 94.69 100 PHE A O 1
ATOM 810 N N . ASN A 1 101 ? -7.213 -6.161 9.001 1.00 94.12 101 ASN A N 1
ATOM 811 C CA . ASN A 1 101 ? -6.109 -5.247 9.247 1.00 94.12 101 ASN A CA 1
ATOM 812 C C . ASN A 1 101 ? -4.742 -5.963 9.213 1.00 94.12 101 ASN A C 1
ATOM 814 O O . ASN A 1 101 ? -3.730 -5.368 8.841 1.00 94.12 101 ASN A O 1
ATOM 818 N N . THR A 1 102 ? -4.676 -7.246 9.578 1.00 94.38 102 THR A N 1
ATOM 819 C CA . THR A 1 102 ? -3.473 -8.065 9.363 1.00 94.38 102 THR A CA 1
ATOM 820 C C . THR A 1 102 ? -3.163 -8.200 7.875 1.00 94.38 102 THR A C 1
ATOM 822 O O . THR A 1 102 ? -2.032 -7.909 7.477 1.00 94.38 102 THR A O 1
ATOM 825 N N . PHE A 1 103 ? -4.150 -8.521 7.037 1.00 95.44 103 PHE A N 1
ATOM 826 C CA . PHE A 1 103 ? -3.965 -8.561 5.584 1.00 95.44 103 PHE A CA 1
ATOM 827 C C . PHE A 1 103 ? -3.618 -7.194 4.988 1.00 95.44 103 PHE A C 1
ATOM 829 O O . PHE A 1 103 ? -2.706 -7.132 4.170 1.00 95.44 103 PHE A O 1
ATOM 836 N N . HIS A 1 104 ? -4.220 -6.097 5.457 1.00 95.88 104 HIS A N 1
ATOM 837 C CA . HIS A 1 104 ? -3.849 -4.736 5.054 1.00 95.88 104 HIS A CA 1
ATOM 838 C C . HIS A 1 104 ? -2.349 -4.478 5.258 1.00 95.88 104 HIS A C 1
ATOM 840 O O . HIS A 1 104 ? -1.658 -4.072 4.326 1.00 95.88 104 HIS A O 1
ATOM 846 N N . ARG A 1 105 ? -1.807 -4.797 6.445 1.00 95.19 105 ARG A N 1
ATOM 847 C CA . ARG A 1 105 ? -0.374 -4.608 6.739 1.00 95.19 105 ARG A CA 1
ATOM 848 C C . ARG A 1 105 ? 0.531 -5.454 5.843 1.00 95.19 105 ARG A C 1
ATOM 850 O O . ARG A 1 105 ? 1.605 -4.995 5.468 1.00 95.19 105 ARG A O 1
ATOM 857 N N . HIS A 1 106 ? 0.160 -6.697 5.539 1.00 95.69 106 HIS A N 1
ATOM 858 C CA . HIS A 1 106 ? 0.970 -7.548 4.659 1.00 95.69 106 HIS A CA 1
ATOM 859 C C . HIS A 1 106 ? 0.865 -7.129 3.197 1.00 95.69 106 HIS A C 1
ATOM 861 O O . HIS A 1 106 ? 1.896 -7.034 2.537 1.00 95.69 106 HIS A O 1
ATOM 867 N N . MET A 1 107 ? -0.332 -6.786 2.731 1.00 96.88 107 MET A N 1
ATOM 868 C CA . MET A 1 107 ? -0.537 -6.253 1.392 1.00 96.88 107 MET A CA 1
ATOM 869 C C . MET A 1 107 ? 0.221 -4.934 1.201 1.00 96.88 107 MET A C 1
ATOM 871 O O . MET A 1 107 ? 0.817 -4.728 0.153 1.00 96.88 107 MET A O 1
ATOM 875 N N . ALA A 1 108 ? 0.303 -4.076 2.226 1.00 97.44 108 ALA A N 1
ATOM 876 C CA . ALA A 1 108 ? 1.063 -2.823 2.168 1.00 97.44 108 ALA A CA 1
ATOM 877 C C . ALA A 1 108 ? 2.569 -3.063 1.976 1.00 97.44 108 ALA A C 1
ATOM 879 O O . ALA A 1 108 ? 3.223 -2.357 1.211 1.00 97.44 108 ALA A O 1
ATOM 880 N N . ARG A 1 109 ? 3.115 -4.107 2.612 1.00 96.44 109 ARG A N 1
ATOM 881 C CA . ARG A 1 109 ? 4.513 -4.526 2.419 1.00 96.44 109 ARG A CA 1
ATOM 882 C C . ARG A 1 109 ? 4.750 -5.138 1.040 1.00 96.44 109 ARG A C 1
ATOM 884 O O . ARG A 1 109 ? 5.782 -4.858 0.443 1.00 96.44 109 ARG A O 1
ATOM 891 N N . ILE A 1 110 ? 3.806 -5.937 0.537 1.00 97.69 110 ILE A N 1
ATOM 892 C CA . ILE A 1 110 ? 3.848 -6.478 -0.831 1.00 97.69 110 ILE A CA 1
ATOM 893 C C . ILE A 1 110 ? 3.835 -5.332 -1.841 1.00 97.69 110 ILE A C 1
ATOM 895 O O . ILE A 1 110 ? 4.682 -5.289 -2.724 1.00 97.69 110 ILE A O 1
ATOM 899 N N . PHE A 1 111 ? 2.918 -4.377 -1.682 1.00 98.25 111 PHE A N 1
ATOM 900 C CA . PHE A 1 111 ? 2.816 -3.210 -2.549 1.00 98.25 111 PHE A CA 1
ATOM 901 C C . PHE A 1 111 ? 4.113 -2.395 -2.550 1.00 98.25 111 PHE A C 1
ATOM 903 O O . PHE A 1 111 ? 4.634 -2.100 -3.619 1.00 98.25 111 PHE A O 1
ATOM 910 N N . LEU A 1 112 ? 4.697 -2.115 -1.376 1.00 98.12 112 LEU A N 1
ATOM 911 C CA . LEU A 1 112 ? 6.006 -1.461 -1.288 1.00 98.12 112 LEU A CA 1
ATOM 912 C C . LEU A 1 112 ? 7.100 -2.269 -2.007 1.00 98.12 112 LEU A C 1
ATOM 914 O O . LEU A 1 112 ? 7.873 -1.692 -2.766 1.00 98.12 112 LEU A O 1
ATOM 918 N N . ALA A 1 113 ? 7.166 -3.588 -1.800 1.00 98.25 113 ALA A N 1
ATOM 919 C CA . ALA A 1 113 ? 8.160 -4.439 -2.454 1.00 98.25 113 ALA A CA 1
ATOM 920 C C . ALA A 1 113 ? 8.019 -4.423 -3.986 1.00 98.25 113 ALA A C 1
ATOM 922 O O . ALA A 1 113 ? 9.021 -4.309 -4.688 1.00 98.25 113 ALA A O 1
ATOM 923 N N . LEU A 1 114 ? 6.786 -4.467 -4.501 1.00 98.44 114 LEU A N 1
ATOM 924 C CA . LEU A 1 114 ? 6.495 -4.362 -5.933 1.00 98.44 114 LEU A CA 1
ATOM 925 C C . LEU A 1 114 ? 6.859 -2.981 -6.490 1.00 98.44 114 LEU A C 1
ATOM 927 O O . LEU A 1 114 ? 7.449 -2.909 -7.560 1.00 98.44 114 LEU A O 1
ATOM 931 N N . VAL A 1 115 ? 6.572 -1.896 -5.764 1.00 98.12 115 VAL A N 1
ATOM 932 C CA . VAL A 1 115 ? 6.941 -0.525 -6.161 1.00 98.12 115 VAL A CA 1
ATOM 933 C C . VAL A 1 115 ? 8.461 -0.340 -6.194 1.00 98.12 115 VAL A C 1
ATOM 935 O O . VAL A 1 115 ? 8.985 0.260 -7.131 1.00 98.12 115 VAL A O 1
ATOM 938 N N . ILE A 1 116 ? 9.188 -0.887 -5.214 1.00 97.94 116 ILE A N 1
ATOM 939 C CA . ILE A 1 116 ? 10.658 -0.868 -5.200 1.00 97.94 116 ILE A CA 1
ATOM 940 C C . ILE A 1 116 ? 11.213 -1.676 -6.376 1.00 97.94 116 ILE A C 1
ATOM 942 O O . ILE A 1 116 ? 12.069 -1.176 -7.104 1.00 97.94 116 ILE A O 1
ATOM 946 N N . ALA A 1 117 ? 10.712 -2.896 -6.594 1.00 97.88 117 ALA A N 1
ATOM 947 C CA . ALA A 1 117 ? 11.124 -3.729 -7.720 1.00 97.88 117 ALA A CA 1
ATOM 948 C C . ALA A 1 117 ? 10.846 -3.030 -9.060 1.00 97.88 117 ALA A C 1
ATOM 950 O O . ALA A 1 117 ? 11.740 -2.949 -9.897 1.00 97.88 117 ALA A O 1
ATOM 951 N N . HIS A 1 118 ? 9.662 -2.431 -9.217 1.00 97.50 118 HIS A N 1
ATOM 952 C CA . HIS A 1 118 ? 9.297 -1.625 -10.378 1.00 97.50 118 HIS A CA 1
ATOM 953 C C . HIS A 1 118 ? 10.296 -0.488 -10.610 1.00 97.50 118 HIS A C 1
ATOM 955 O O . HIS A 1 118 ? 10.853 -0.383 -11.699 1.00 97.50 118 HIS A O 1
ATOM 961 N N . GLY A 1 119 ? 10.580 0.326 -9.590 1.00 95.62 119 GLY A N 1
ATOM 962 C CA . GLY A 1 119 ? 11.511 1.452 -9.701 1.00 95.62 119 GLY A CA 1
ATOM 963 C C . GLY A 1 119 ? 12.942 1.025 -10.045 1.00 95.62 119 GLY A C 1
ATOM 964 O O . GLY A 1 119 ? 13.564 1.607 -10.937 1.00 95.62 119 GLY A O 1
ATOM 965 N N . ILE A 1 120 ? 13.460 -0.021 -9.392 1.00 94.50 120 ILE A N 1
ATOM 966 C CA . ILE A 1 120 ? 14.805 -0.557 -9.654 1.00 94.50 120 ILE A CA 1
ATOM 967 C C . ILE A 1 120 ? 14.887 -1.118 -11.079 1.00 94.50 120 ILE A C 1
ATOM 969 O O . ILE A 1 120 ? 15.775 -0.746 -11.849 1.00 94.50 120 ILE A O 1
ATOM 973 N N . SER A 1 121 ? 13.945 -1.975 -11.470 1.00 94.25 121 SER A N 1
ATOM 974 C CA . SER A 1 121 ? 13.912 -2.582 -12.802 1.00 94.25 121 SER A CA 1
ATOM 975 C C . SER A 1 121 ? 13.700 -1.539 -13.903 1.00 94.25 121 SER A C 1
ATOM 977 O O . SER A 1 121 ? 14.363 -1.599 -14.939 1.00 94.25 121 SER A O 1
ATOM 979 N N . GLN A 1 122 ? 12.873 -0.518 -13.655 1.00 92.25 122 GLN A N 1
ATOM 980 C CA . GLN A 1 122 ? 12.672 0.608 -14.568 1.00 92.25 122 GLN A CA 1
ATOM 981 C C . GLN A 1 122 ? 13.950 1.438 -14.724 1.00 92.25 122 GLN A C 1
ATOM 983 O O . GLN A 1 122 ? 14.258 1.896 -15.826 1.00 92.25 122 GLN A O 1
ATOM 988 N N . THR A 1 123 ? 14.733 1.593 -13.655 1.00 89.38 123 THR A N 1
ATOM 989 C CA . THR A 1 123 ? 16.049 2.245 -13.693 1.00 89.38 123 THR A CA 1
ATOM 990 C C . THR A 1 123 ? 16.997 1.468 -14.610 1.00 89.38 123 THR A C 1
ATOM 992 O O . THR A 1 123 ? 17.526 2.039 -15.562 1.00 89.38 123 THR A O 1
ATOM 995 N N . PHE A 1 124 ? 17.130 0.149 -14.438 1.00 86.69 124 PHE A N 1
ATOM 996 C CA . PHE A 1 124 ? 17.941 -0.684 -15.341 1.00 86.69 124 PHE A CA 1
ATOM 997 C C . PHE A 1 124 ? 17.434 -0.670 -16.795 1.00 86.69 124 PHE A C 1
ATOM 999 O O . PHE A 1 124 ? 18.231 -0.561 -17.733 1.00 86.69 124 PHE A O 1
ATOM 1006 N N . GLY A 1 125 ? 16.113 -0.713 -16.991 1.00 83.12 125 GLY A N 1
ATOM 1007 C CA . GLY A 1 125 ? 15.465 -0.663 -18.304 1.00 83.12 125 GLY A CA 1
ATOM 1008 C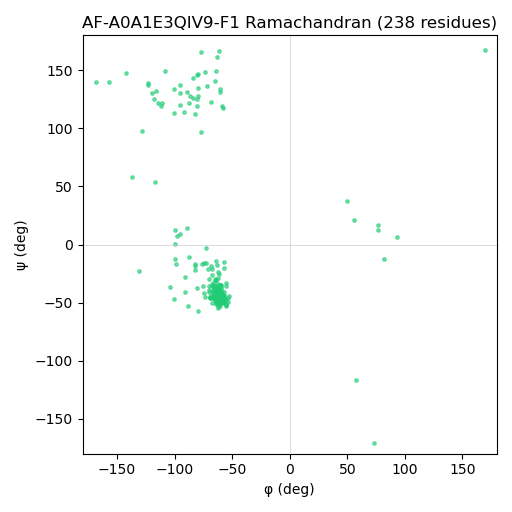 C . GLY A 1 125 ? 15.601 0.683 -19.027 1.00 83.12 125 GLY A C 1
ATOM 1009 O O . GLY A 1 125 ? 15.474 0.745 -20.249 1.00 83.12 125 GLY A O 1
ATOM 1010 N N . THR A 1 126 ? 15.882 1.774 -18.312 1.00 78.88 126 THR A N 1
ATOM 1011 C CA . THR A 1 126 ? 16.039 3.116 -18.901 1.00 78.88 126 THR A CA 1
ATOM 1012 C C . THR A 1 126 ? 17.501 3.509 -19.068 1.00 78.88 126 THR A C 1
ATOM 1014 O O . THR A 1 126 ? 17.884 3.907 -20.172 1.00 78.88 126 THR A O 1
ATOM 1017 N N . TYR A 1 127 ? 18.334 3.316 -18.041 1.00 70.69 127 TYR A N 1
ATOM 1018 C CA . TYR A 1 127 ? 19.780 3.558 -18.113 1.00 70.69 127 TYR A CA 1
ATOM 1019 C C . TYR A 1 127 ? 20.474 2.667 -19.143 1.00 70.69 127 TYR A C 1
ATOM 1021 O O . TYR A 1 127 ? 21.400 3.113 -19.821 1.00 70.69 127 TYR A O 1
ATOM 1029 N N . GLY A 1 128 ? 20.018 1.421 -19.296 1.00 61.25 128 GLY A N 1
ATOM 1030 C CA . GLY A 1 128 ? 20.628 0.472 -20.219 1.00 61.25 128 GLY A CA 1
ATOM 1031 C C . GLY A 1 128 ? 20.442 0.813 -21.706 1.00 61.25 128 GLY A C 1
ATOM 1032 O O . GLY A 1 128 ? 21.241 0.357 -22.524 1.00 61.25 128 GLY A O 1
ATOM 1033 N N . VAL A 1 129 ? 19.464 1.669 -22.047 1.00 61.56 129 VAL A N 1
ATOM 1034 C CA . VAL A 1 129 ? 19.245 2.164 -23.420 1.00 61.56 129 VAL A CA 1
ATOM 1035 C C . VAL A 1 129 ? 20.225 3.295 -23.754 1.00 61.56 129 VAL A C 1
ATOM 1037 O O . VAL A 1 129 ? 20.965 3.186 -24.726 1.00 61.56 129 VAL A O 1
ATOM 1040 N N . ARG A 1 130 ? 20.241 4.378 -22.960 1.00 64.12 130 ARG A N 1
ATOM 1041 C CA . ARG A 1 130 ? 21.187 5.515 -23.037 1.00 64.12 130 ARG A CA 1
ATOM 1042 C C . ARG A 1 130 ? 21.233 6.208 -21.671 1.00 64.12 130 ARG A C 1
ATOM 1044 O O . ARG A 1 130 ? 20.174 6.431 -21.090 1.00 64.12 130 ARG A O 1
ATOM 1051 N N . SER A 1 131 ? 22.408 6.636 -21.202 1.00 64.81 131 SER A N 1
ATOM 1052 C CA . SER A 1 131 ? 22.562 7.321 -19.900 1.00 64.81 131 SER A CA 1
ATOM 1053 C C . SER A 1 131 ? 21.664 8.558 -19.757 1.00 64.81 131 SER A C 1
ATOM 1055 O O . SER A 1 131 ? 21.096 8.790 -18.694 1.00 64.81 131 SER A O 1
ATOM 1057 N N . ASN A 1 132 ? 21.451 9.302 -20.847 1.00 73.50 132 ASN A N 1
ATOM 1058 C CA . ASN A 1 132 ? 20.601 10.495 -20.842 1.00 73.50 132 ASN A CA 1
ATOM 1059 C C . ASN A 1 132 ? 19.089 10.182 -20.822 1.00 73.50 132 ASN A C 1
ATOM 1061 O O . ASN A 1 132 ? 18.289 11.043 -20.475 1.00 73.50 132 ASN A O 1
ATOM 1065 N N . LYS A 1 133 ? 18.666 8.949 -21.152 1.00 72.31 133 LYS A N 1
ATOM 1066 C CA . LYS A 1 133 ? 17.239 8.577 -21.222 1.00 72.31 133 LYS A CA 1
ATOM 1067 C C . LYS A 1 133 ? 16.564 8.626 -19.853 1.00 72.31 133 LYS A C 1
ATOM 1069 O O . LYS A 1 133 ? 15.386 8.952 -19.774 1.00 72.31 133 LYS A O 1
ATOM 1074 N N . TYR A 1 134 ? 17.300 8.324 -18.785 1.00 76.75 134 TYR A N 1
ATOM 1075 C CA . TYR A 1 134 ? 16.789 8.478 -17.424 1.00 76.75 134 TYR A CA 1
ATOM 1076 C C . TYR A 1 134 ? 16.529 9.954 -17.092 1.00 76.75 134 TYR A C 1
ATOM 1078 O O . TYR A 1 134 ? 15.460 10.292 -16.592 1.00 76.75 134 TYR A O 1
ATOM 1086 N N . MET A 1 135 ? 17.463 10.841 -17.455 1.00 79.69 135 MET A N 1
ATOM 1087 C CA . MET A 1 135 ? 17.318 12.285 -17.248 1.00 79.69 135 MET A CA 1
ATOM 1088 C C . MET A 1 135 ? 16.147 12.860 -18.053 1.00 79.69 135 MET A C 1
ATOM 1090 O O . MET A 1 135 ? 15.334 13.605 -17.515 1.00 79.69 135 MET A O 1
ATOM 1094 N N . THR A 1 136 ? 15.996 12.453 -19.317 1.00 79.12 136 THR A N 1
ATOM 1095 C CA . THR A 1 136 ? 14.811 12.789 -20.123 1.00 79.12 136 THR A CA 1
ATOM 1096 C C . THR A 1 136 ? 13.532 12.210 -19.513 1.00 79.12 136 THR A C 1
ATOM 1098 O O . THR A 1 136 ? 12.490 12.855 -19.530 1.00 79.12 136 THR A O 1
ATOM 1101 N N . GLY A 1 137 ? 13.602 11.010 -18.930 1.00 77.44 137 GLY A N 1
ATOM 1102 C CA . GLY A 1 137 ? 12.499 10.393 -18.198 1.00 77.44 137 GLY A CA 1
ATOM 1103 C C . GLY A 1 137 ? 12.016 11.264 -17.042 1.00 77.44 137 GLY A C 1
ATOM 1104 O O . GLY A 1 137 ? 10.823 11.511 -16.953 1.00 77.44 137 GLY A O 1
ATOM 1105 N N . LEU A 1 138 ? 12.920 11.814 -16.227 1.00 81.25 138 LEU A N 1
ATOM 1106 C CA . LEU A 1 138 ? 12.582 12.734 -15.129 1.00 81.25 138 LEU A CA 1
ATOM 1107 C C . LEU A 1 138 ? 11.927 14.050 -15.591 1.00 81.25 138 LEU A C 1
ATOM 1109 O O . LEU A 1 138 ? 11.302 14.743 -14.793 1.00 81.25 138 LEU A O 1
ATOM 1113 N N . GLN A 1 139 ? 12.037 14.403 -16.871 1.00 84.19 139 GLN A N 1
ATOM 1114 C CA . GLN A 1 139 ? 11.300 15.535 -17.441 1.00 84.19 139 GLN A CA 1
ATOM 1115 C C . GLN A 1 139 ? 9.864 15.148 -17.831 1.00 84.19 139 GLN A C 1
ATOM 1117 O O . GLN A 1 139 ? 9.003 16.017 -17.963 1.00 84.19 139 GLN A O 1
ATOM 1122 N N . ALA A 1 140 ? 9.573 13.853 -17.984 1.00 85.94 140 ALA A N 1
ATOM 1123 C CA . ALA A 1 140 ? 8.227 13.359 -18.226 1.00 85.94 140 ALA A CA 1
ATOM 1124 C C . ALA A 1 140 ? 7.442 13.275 -16.909 1.00 85.94 140 ALA A C 1
ATOM 1126 O O . ALA A 1 140 ? 7.837 12.586 -15.966 1.00 85.94 140 ALA A O 1
ATOM 1127 N N . GLY A 1 141 ? 6.277 13.928 -16.871 1.00 89.56 141 GLY A N 1
ATOM 1128 C CA . GLY A 1 141 ? 5.454 14.017 -15.662 1.00 89.56 141 GLY A CA 1
ATOM 1129 C C . GLY A 1 141 ? 5.149 12.657 -15.030 1.00 89.56 141 GLY A C 1
ATOM 1130 O O . GLY A 1 141 ? 5.316 12.499 -13.823 1.00 89.56 141 GLY A O 1
ATOM 1131 N N . TYR A 1 142 ? 4.778 11.651 -15.833 1.00 91.88 142 TYR A N 1
ATOM 1132 C CA . TYR A 1 142 ? 4.450 10.318 -15.315 1.00 91.88 142 TYR A CA 1
ATOM 1133 C C . TYR A 1 142 ? 5.622 9.696 -14.539 1.00 91.88 142 TYR A C 1
ATOM 1135 O O . TYR A 1 142 ? 5.412 9.083 -13.496 1.00 91.88 142 TYR A O 1
ATOM 1143 N N . PHE A 1 143 ? 6.862 9.862 -15.009 1.00 92.00 143 PHE A N 1
ATOM 1144 C CA . PHE A 1 143 ? 8.034 9.252 -14.386 1.00 92.00 143 PHE A CA 1
ATOM 1145 C C . PHE A 1 143 ? 8.308 9.900 -13.028 1.00 92.00 143 PHE A C 1
ATOM 1147 O O . PHE A 1 143 ? 8.482 9.206 -12.027 1.00 92.00 143 PHE A O 1
ATOM 1154 N N . THR A 1 144 ? 8.262 11.232 -12.979 1.00 93.81 144 THR A N 1
ATOM 1155 C CA . THR A 1 144 ? 8.452 12.012 -11.752 1.00 93.81 144 THR A CA 1
ATOM 1156 C C . THR A 1 144 ? 7.380 11.704 -10.716 1.00 93.81 144 THR A C 1
ATOM 1158 O O . THR A 1 144 ? 7.709 11.451 -9.558 1.00 93.81 144 THR A O 1
ATOM 1161 N N . TRP A 1 145 ? 6.112 11.608 -11.123 1.00 97.00 145 TRP A N 1
ATOM 1162 C CA . TRP A 1 145 ? 5.038 11.161 -10.233 1.00 97.00 145 TRP A CA 1
ATOM 1163 C C . TRP A 1 145 ? 5.263 9.744 -9.695 1.00 97.00 145 TRP A C 1
ATOM 1165 O O . TRP A 1 145 ? 4.957 9.493 -8.533 1.00 97.00 145 TRP A O 1
ATOM 1175 N N . GLY A 1 146 ? 5.850 8.842 -10.488 1.00 96.31 146 GLY A N 1
ATOM 1176 C CA . GLY A 1 146 ? 6.224 7.496 -10.043 1.00 96.31 146 GLY A CA 1
ATOM 1177 C C . GLY A 1 146 ? 7.309 7.502 -8.963 1.00 96.31 146 GLY A C 1
ATOM 1178 O O . GLY A 1 146 ? 7.185 6.808 -7.954 1.00 96.31 146 GLY A O 1
ATOM 1179 N N . VAL A 1 147 ? 8.340 8.337 -9.126 1.00 95.81 147 VAL A N 1
ATOM 1180 C CA . VAL A 1 147 ? 9.399 8.519 -8.117 1.00 95.81 147 VAL A CA 1
ATOM 1181 C C . VAL A 1 147 ? 8.822 9.099 -6.824 1.00 95.81 147 VAL A C 1
ATOM 1183 O O . VAL A 1 147 ? 9.070 8.562 -5.743 1.00 95.81 147 VAL A O 1
ATOM 1186 N N . ILE A 1 148 ? 8.004 10.152 -6.923 1.00 97.62 148 ILE A N 1
ATOM 1187 C CA . ILE A 1 148 ? 7.345 10.763 -5.760 1.00 97.62 148 ILE A CA 1
ATOM 1188 C C . ILE A 1 148 ? 6.425 9.740 -5.080 1.00 97.62 148 ILE A C 1
ATOM 1190 O O . ILE A 1 148 ? 6.475 9.597 -3.859 1.00 97.62 148 ILE A O 1
ATOM 1194 N N . ALA A 1 149 ? 5.645 8.969 -5.844 1.00 98.06 149 ALA A N 1
ATOM 1195 C CA . ALA A 1 149 ? 4.795 7.912 -5.303 1.00 98.06 149 ALA A CA 1
ATOM 1196 C C . ALA A 1 149 ? 5.608 6.888 -4.500 1.00 98.06 149 ALA A C 1
ATOM 1198 O O . ALA A 1 149 ? 5.227 6.568 -3.376 1.00 98.06 149 ALA A O 1
ATOM 1199 N N . ALA A 1 150 ? 6.748 6.416 -5.017 1.00 98.12 150 ALA A N 1
ATOM 1200 C CA . ALA A 1 150 ? 7.608 5.471 -4.305 1.00 98.12 150 ALA A CA 1
ATOM 1201 C C . ALA A 1 150 ? 8.121 6.033 -2.967 1.00 98.12 150 ALA A C 1
ATOM 1203 O O . ALA A 1 150 ? 8.097 5.331 -1.953 1.00 98.12 150 ALA A O 1
ATOM 1204 N N . ILE A 1 151 ? 8.512 7.311 -2.937 1.00 98.38 151 ILE A N 1
ATOM 1205 C CA . ILE A 1 151 ? 8.951 7.998 -1.713 1.00 98.38 151 ILE A CA 1
ATOM 1206 C C . ILE A 1 151 ? 7.806 8.079 -0.698 1.00 98.38 151 ILE A C 1
ATOM 1208 O O . ILE A 1 151 ? 7.985 7.713 0.465 1.00 98.38 151 ILE A O 1
ATOM 1212 N N . VAL A 1 152 ? 6.616 8.508 -1.125 1.00 98.50 152 VAL A N 1
ATOM 1213 C CA . VAL A 1 152 ? 5.447 8.645 -0.241 1.00 98.50 152 VAL A CA 1
ATOM 1214 C C . VAL A 1 152 ? 4.984 7.276 0.280 1.00 98.50 152 VAL A C 1
ATOM 1216 O O . VAL A 1 152 ? 4.636 7.154 1.455 1.00 98.50 152 VAL A O 1
ATOM 1219 N N . VAL A 1 153 ? 5.042 6.223 -0.543 1.00 98.31 153 VAL A N 1
ATOM 1220 C CA . VAL A 1 153 ? 4.754 4.839 -0.123 1.00 98.31 153 VAL A CA 1
ATOM 1221 C C . VAL A 1 153 ? 5.792 4.339 0.891 1.00 98.31 153 VAL A C 1
ATOM 1223 O O . VAL A 1 153 ? 5.435 3.688 1.872 1.00 98.31 153 VAL A O 1
ATOM 1226 N N . GLY A 1 154 ? 7.071 4.679 0.728 1.00 97.94 154 GLY A N 1
ATOM 1227 C CA . GLY A 1 154 ? 8.086 4.422 1.754 1.00 97.94 154 GLY A CA 1
ATOM 1228 C C . GLY A 1 154 ? 7.775 5.155 3.065 1.00 97.94 154 GLY A C 1
ATOM 1229 O O . GLY A 1 154 ? 7.787 4.549 4.140 1.00 97.94 154 GLY A O 1
ATOM 1230 N N . ALA A 1 155 ? 7.420 6.438 2.972 1.00 98.06 155 ALA A N 1
ATOM 1231 C CA . ALA A 1 155 ? 7.107 7.285 4.119 1.00 98.06 155 ALA A CA 1
ATOM 1232 C C . ALA A 1 155 ? 5.893 6.777 4.910 1.00 98.06 155 ALA A C 1
ATOM 1234 O O . ALA A 1 155 ? 5.976 6.671 6.133 1.00 98.06 155 ALA A O 1
ATOM 1235 N N . ILE A 1 156 ? 4.791 6.399 4.249 1.00 98.00 156 ILE A N 1
ATOM 1236 C CA . ILE A 1 156 ? 3.597 5.886 4.941 1.00 98.00 156 ILE A CA 1
ATOM 1237 C C . ILE A 1 156 ? 3.875 4.559 5.656 1.00 98.00 156 ILE A C 1
ATOM 1239 O O . ILE A 1 156 ? 3.374 4.341 6.760 1.00 98.00 156 ILE A O 1
ATOM 1243 N N . ILE A 1 157 ? 4.719 3.689 5.093 1.00 95.69 157 ILE A N 1
ATOM 1244 C CA . ILE A 1 157 ? 5.114 2.431 5.742 1.00 95.69 157 ILE A CA 1
ATOM 1245 C C . ILE A 1 157 ? 6.007 2.701 6.958 1.00 95.69 157 ILE A C 1
ATOM 1247 O O . ILE A 1 157 ? 5.757 2.137 8.026 1.00 95.69 157 ILE A O 1
ATOM 1251 N N . GLY A 1 158 ? 6.999 3.586 6.826 1.00 94.62 158 GLY A N 1
ATOM 1252 C CA . GLY A 1 158 ? 7.876 3.987 7.931 1.00 94.62 158 GLY A CA 1
ATOM 1253 C C . GLY A 1 158 ? 7.111 4.673 9.066 1.00 94.62 158 GLY A C 1
ATOM 1254 O O . GLY A 1 158 ? 7.273 4.327 10.233 1.00 94.62 158 GLY A O 1
ATOM 1255 N N . GLN A 1 159 ? 6.186 5.568 8.728 1.00 95.44 159 GLN A N 1
ATOM 1256 C CA . GLN A 1 159 ? 5.281 6.222 9.675 1.00 95.44 159 GLN A CA 1
ATOM 1257 C C . GLN A 1 159 ? 4.354 5.224 10.394 1.00 95.44 159 GLN A C 1
ATOM 1259 O O . GLN A 1 159 ? 3.914 5.467 11.518 1.00 95.44 159 GLN A O 1
ATOM 1264 N N . SER A 1 160 ? 4.109 4.063 9.785 1.00 93.88 160 SER A N 1
ATOM 1265 C CA . SER A 1 160 ? 3.244 3.009 10.313 1.00 93.88 160 SER A CA 1
ATOM 1266 C C . SER A 1 160 ? 3.957 1.989 11.201 1.00 93.88 160 SER A C 1
ATOM 1268 O O . SER A 1 160 ? 3.395 0.921 11.462 1.00 93.88 160 SER A O 1
ATOM 1270 N N . ILE A 1 161 ? 5.177 2.232 11.683 1.00 91.50 161 ILE A N 1
ATOM 1271 C CA . ILE A 1 161 ? 5.826 1.291 12.611 1.00 91.50 161 ILE A CA 1
ATOM 1272 C C . ILE A 1 161 ? 5.062 1.186 13.939 1.00 91.50 161 ILE A C 1
ATOM 1274 O O . ILE A 1 161 ? 4.420 2.128 14.404 1.00 91.50 161 ILE A O 1
ATOM 1278 N N . LEU A 1 162 ? 5.122 0.012 14.577 1.00 89.00 162 LEU A N 1
ATOM 1279 C CA . LEU A 1 162 ? 4.325 -0.277 15.774 1.00 89.00 162 LEU A CA 1
ATOM 1280 C C . LEU A 1 162 ? 4.614 0.686 16.936 1.00 89.00 162 LEU A C 1
ATOM 1282 O O . LEU A 1 162 ? 3.682 1.048 17.648 1.00 89.00 162 LEU A O 1
ATOM 1286 N N . VAL A 1 163 ? 5.865 1.123 17.097 1.00 88.44 163 VAL A N 1
ATOM 1287 C CA . VAL A 1 163 ? 6.264 2.083 18.138 1.00 88.44 163 VAL A CA 1
ATOM 1288 C C . VAL A 1 163 ? 5.488 3.396 18.006 1.00 88.44 163 VAL A C 1
ATOM 1290 O O . VAL A 1 163 ? 4.871 3.838 18.971 1.00 88.44 163 VAL A O 1
ATOM 1293 N N . VAL A 1 164 ? 5.446 3.972 16.801 1.00 89.81 164 VAL A N 1
ATOM 1294 C CA . VAL A 1 164 ? 4.723 5.225 16.525 1.00 89.81 164 VAL A CA 1
ATOM 1295 C C . VAL A 1 164 ? 3.226 5.041 16.760 1.00 89.81 164 VAL A C 1
ATOM 1297 O O . VAL A 1 164 ? 2.624 5.810 17.502 1.00 89.81 164 VAL A O 1
ATOM 1300 N N . ARG A 1 165 ? 2.635 3.968 16.217 1.00 91.69 165 ARG A N 1
ATOM 1301 C CA . ARG A 1 165 ? 1.196 3.686 16.370 1.00 91.69 165 ARG A CA 1
ATOM 1302 C C . ARG A 1 165 ? 0.752 3.514 17.817 1.00 91.69 165 ARG A C 1
ATOM 1304 O O . ARG A 1 165 ? -0.386 3.837 18.134 1.00 91.69 165 ARG A O 1
ATOM 1311 N N . ARG A 1 166 ? 1.612 2.941 18.664 1.00 89.44 166 ARG A N 1
ATOM 1312 C CA . ARG A 1 166 ? 1.283 2.665 20.066 1.00 89.44 166 ARG A CA 1
ATOM 1313 C C . ARG A 1 166 ? 1.431 3.903 20.943 1.00 89.44 166 ARG A C 1
ATOM 1315 O O . ARG A 1 166 ? 0.638 4.076 21.856 1.00 89.44 166 ARG A O 1
ATOM 1322 N N . ASN A 1 167 ? 2.433 4.733 20.670 1.00 91.44 167 ASN A N 1
ATOM 1323 C CA . ASN A 1 167 ? 2.754 5.879 21.518 1.00 91.44 167 ASN A CA 1
ATOM 1324 C C . ASN A 1 167 ? 2.018 7.160 21.089 1.00 91.44 167 ASN A C 1
ATOM 1326 O O . ASN A 1 167 ? 1.754 8.012 21.927 1.00 91.44 167 ASN A O 1
ATOM 1330 N N . PHE A 1 168 ? 1.671 7.295 19.804 1.00 94.25 168 PHE A N 1
ATOM 1331 C CA . PHE A 1 168 ? 1.077 8.508 19.232 1.00 94.25 168 PHE A CA 1
ATOM 1332 C C . PHE A 1 168 ? -0.078 8.167 18.283 1.00 94.25 168 PHE A C 1
ATOM 1334 O O . PHE A 1 168 ? -0.039 8.502 17.101 1.00 94.25 168 PHE A O 1
ATOM 1341 N N . TYR A 1 169 ? -1.099 7.461 18.779 1.00 94.31 169 TYR A N 1
ATOM 1342 C CA . TYR A 1 169 ? -2.160 6.899 17.934 1.00 94.31 169 TYR A CA 1
ATOM 1343 C C . TYR A 1 169 ? -2.914 7.948 17.095 1.00 94.31 169 TYR A C 1
ATOM 1345 O O . TYR A 1 169 ? -3.061 7.760 15.887 1.00 94.31 169 TYR A O 1
ATOM 1353 N N . GLU A 1 170 ? -3.338 9.064 17.697 1.00 95.00 170 GLU A N 1
ATOM 1354 C CA . GLU A 1 170 ? -4.100 10.107 16.989 1.00 95.00 170 GLU A CA 1
ATOM 1355 C C . GLU A 1 170 ? -3.270 10.774 15.882 1.00 95.00 170 GLU A C 1
ATOM 1357 O O . GLU A 1 170 ? -3.707 10.874 14.733 1.00 95.00 170 GLU A O 1
ATOM 1362 N N . ALA A 1 171 ? -2.022 11.146 16.195 1.00 93.94 171 ALA A N 1
ATOM 1363 C CA . ALA A 1 171 ? -1.091 11.706 15.215 1.00 93.94 171 ALA A CA 1
ATOM 1364 C C . ALA A 1 171 ? -0.764 10.692 14.110 1.00 93.94 171 ALA A C 1
ATOM 1366 O O . ALA A 1 171 ? -0.739 11.043 12.929 1.00 93.94 171 ALA A O 1
ATOM 1367 N N . PHE A 1 172 ? -0.569 9.419 14.475 1.00 95.75 172 PHE A N 1
ATOM 1368 C CA . PHE A 1 172 ? -0.403 8.340 13.513 1.00 95.75 172 PHE A CA 1
ATOM 1369 C C . PHE A 1 172 ? -1.591 8.287 12.549 1.00 95.75 172 PHE A C 1
ATOM 1371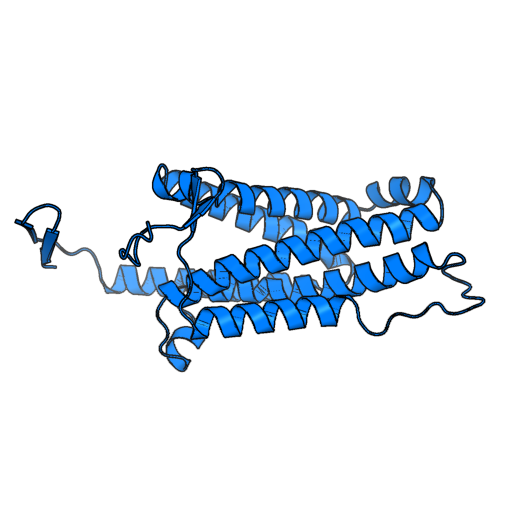 O O . PHE A 1 172 ? -1.383 8.282 11.338 1.00 95.75 172 PHE A O 1
ATOM 1378 N N . MET A 1 173 ? -2.821 8.265 13.061 1.00 95.12 173 MET A N 1
ATOM 1379 C CA . MET A 1 173 ? -4.014 8.116 12.233 1.00 95.12 173 MET A CA 1
ATOM 1380 C C . MET A 1 173 ? -4.171 9.287 11.258 1.00 95.12 173 MET A C 1
ATOM 1382 O O . MET A 1 173 ? -4.398 9.058 10.068 1.00 95.12 173 MET A O 1
ATOM 1386 N N . LEU A 1 174 ? -4.011 10.524 11.736 1.00 97.06 174 LEU A N 1
ATOM 1387 C CA . LEU A 1 174 ? -4.143 11.724 10.910 1.00 97.06 174 LEU A CA 1
ATOM 1388 C C . LEU A 1 174 ? -3.092 11.759 9.794 1.00 97.06 174 LEU A C 1
ATOM 1390 O O . LEU A 1 174 ? -3.440 11.864 8.617 1.00 97.06 174 LEU A O 1
ATOM 1394 N N . VAL A 1 175 ? -1.812 11.615 10.151 1.00 97.88 175 VAL A N 1
ATOM 1395 C CA . VAL A 1 175 ? -0.707 11.647 9.181 1.00 97.88 175 VAL A CA 1
ATOM 1396 C C . VAL A 1 175 ? -0.837 10.503 8.176 1.00 97.88 175 VAL A C 1
ATOM 1398 O O . VAL A 1 175 ? -0.612 10.705 6.985 1.00 97.88 175 VAL A O 1
ATOM 1401 N N . HIS A 1 176 ? -1.262 9.318 8.618 1.00 97.81 176 HIS A N 1
ATOM 1402 C CA . HIS A 1 176 ? -1.461 8.171 7.736 1.00 97.81 176 HIS A CA 1
ATOM 1403 C C . HIS A 1 176 ? -2.547 8.430 6.683 1.00 97.81 176 HIS A C 1
ATOM 1405 O O . HIS A 1 176 ? -2.367 8.071 5.523 1.00 97.81 176 HIS A O 1
ATOM 1411 N N . ILE A 1 177 ? -3.654 9.087 7.052 1.00 97.19 177 ILE A N 1
ATOM 1412 C CA . ILE A 1 177 ? -4.720 9.455 6.106 1.00 97.19 177 ILE A CA 1
ATOM 1413 C C . ILE A 1 177 ? -4.216 10.481 5.086 1.00 97.19 177 ILE A C 1
ATOM 1415 O O . ILE A 1 177 ? -4.465 10.315 3.892 1.00 97.19 177 ILE A O 1
ATOM 1419 N N . VAL A 1 178 ? -3.478 11.504 5.528 1.00 98.44 178 VAL A N 1
ATOM 1420 C CA . VAL A 1 178 ? -2.891 12.512 4.629 1.00 98.44 178 VAL A CA 1
ATOM 1421 C C . VAL A 1 178 ? -1.923 11.858 3.642 1.00 98.44 178 VAL A C 1
ATOM 1423 O O . VAL A 1 178 ? -2.022 12.084 2.436 1.00 98.44 178 VAL A O 1
ATOM 1426 N N . LEU A 1 179 ? -1.037 10.985 4.127 1.00 98.38 179 LEU A N 1
ATOM 1427 C CA . LEU A 1 179 ? -0.118 10.238 3.271 1.00 98.38 179 LEU A CA 1
ATOM 1428 C C . LEU A 1 179 ? -0.862 9.293 2.322 1.00 98.38 179 LEU A C 1
ATOM 1430 O O . LEU A 1 179 ? -0.477 9.186 1.164 1.00 98.38 179 LEU A O 1
ATOM 1434 N N . ALA A 1 180 ? -1.947 8.648 2.757 1.00 97.81 180 ALA A N 1
ATOM 1435 C CA . ALA A 1 180 ? -2.754 7.793 1.889 1.00 97.81 180 ALA A CA 1
ATOM 1436 C C . ALA A 1 180 ? -3.387 8.587 0.731 1.00 97.81 180 ALA A C 1
ATOM 1438 O O . ALA A 1 180 ? -3.370 8.121 -0.408 1.00 97.81 180 ALA A O 1
ATOM 1439 N N . ILE A 1 181 ? -3.879 9.804 0.992 1.00 98.25 181 ILE A N 1
ATOM 1440 C CA . ILE A 1 181 ? -4.370 10.720 -0.053 1.00 98.25 181 ILE A CA 1
ATOM 1441 C C . ILE A 1 181 ? -3.229 11.120 -0.993 1.00 98.25 181 ILE A C 1
ATOM 1443 O O . ILE A 1 181 ? -3.399 11.084 -2.211 1.00 98.25 181 ILE A O 1
ATOM 1447 N N . ALA A 1 182 ? -2.049 11.439 -0.457 1.00 98.56 182 ALA A N 1
ATOM 1448 C CA . ALA A 1 182 ? -0.882 11.752 -1.275 1.00 98.56 182 ALA A CA 1
ATOM 1449 C C . ALA A 1 182 ? -0.478 10.571 -2.180 1.00 98.56 182 ALA A C 1
ATOM 1451 O O . ALA A 1 182 ? -0.206 10.787 -3.360 1.00 98.56 182 ALA A O 1
ATOM 1452 N N . VAL A 1 183 ? -0.517 9.325 -1.683 1.00 98.38 183 VAL A N 1
ATOM 1453 C CA . VAL A 1 183 ? -0.314 8.121 -2.511 1.00 98.38 183 VAL A CA 1
ATOM 1454 C C . VAL A 1 183 ? -1.357 8.051 -3.629 1.00 98.38 183 VAL A C 1
ATOM 1456 O O . VAL A 1 183 ? -0.976 7.811 -4.770 1.00 98.38 183 VAL A O 1
ATOM 1459 N N . LEU A 1 184 ? -2.645 8.292 -3.342 1.00 98.00 184 LEU A N 1
ATOM 1460 C CA . LEU A 1 184 ? -3.702 8.323 -4.36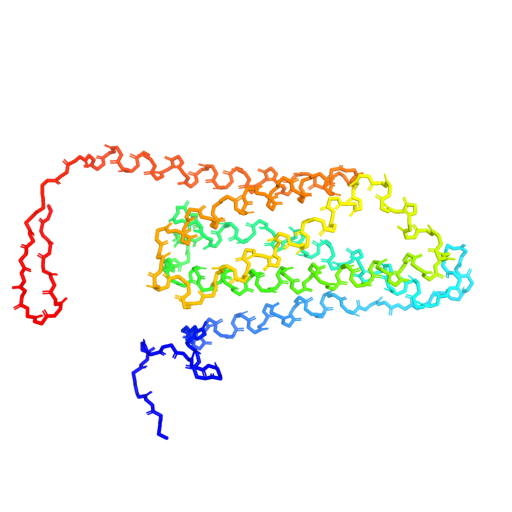7 1.00 98.00 184 LEU A CA 1
ATOM 1461 C C . LEU A 1 184 ? -3.409 9.319 -5.482 1.00 98.00 184 LEU A C 1
ATOM 1463 O O . LEU A 1 184 ? -3.480 8.953 -6.653 1.00 98.00 184 LEU A O 1
ATOM 1467 N N . ILE A 1 185 ? -3.035 10.543 -5.122 1.00 98.44 185 ILE A N 1
ATOM 1468 C CA . ILE A 1 185 ? -2.725 11.604 -6.081 1.00 98.44 185 ILE A CA 1
ATOM 1469 C C . ILE A 1 185 ? -1.498 11.231 -6.921 1.00 98.44 185 ILE A C 1
ATOM 1471 O O . ILE A 1 185 ? -1.558 11.267 -8.150 1.00 98.44 185 ILE A O 1
ATOM 1475 N N . CYS A 1 186 ? -0.400 10.826 -6.276 1.00 98.25 186 CYS A N 1
ATOM 1476 C CA . CYS A 1 186 ? 0.846 10.523 -6.980 1.00 98.25 186 CYS A CA 1
ATOM 1477 C C . CYS A 1 186 ? 0.689 9.322 -7.917 1.00 98.25 186 CYS A C 1
ATOM 1479 O O . CYS A 1 186 ? 1.111 9.380 -9.070 1.00 98.25 186 CYS A O 1
ATOM 1481 N N . VAL A 1 187 ? 0.041 8.248 -7.452 1.00 97.94 187 VAL A N 1
ATOM 1482 C CA . VAL A 1 187 ? -0.213 7.063 -8.280 1.00 97.94 187 VAL A CA 1
ATOM 1483 C C . VAL A 1 187 ? -1.162 7.405 -9.425 1.00 97.94 187 VAL A C 1
ATOM 1485 O O . VAL A 1 187 ? -0.894 6.997 -10.547 1.00 97.94 187 VAL A O 1
ATOM 1488 N N . HIS A 1 188 ? -2.217 8.194 -9.193 1.00 98.25 188 HIS A N 1
ATOM 1489 C CA . HIS A 1 188 ? -3.140 8.605 -10.253 1.00 98.25 188 HIS A CA 1
ATOM 1490 C C . HIS A 1 188 ? -2.413 9.293 -11.408 1.00 98.25 188 HIS A C 1
ATOM 1492 O O . HIS A 1 188 ? -2.531 8.863 -12.553 1.00 98.25 188 HIS A O 1
ATOM 1498 N N . TYR A 1 189 ? -1.613 10.321 -11.115 1.00 97.81 189 TYR A N 1
ATOM 1499 C CA . TYR A 1 189 ? -0.880 11.041 -12.155 1.00 97.81 189 TYR A CA 1
ATOM 1500 C C . TYR A 1 189 ? 0.249 10.218 -12.778 1.00 97.81 189 TYR A C 1
ATOM 1502 O O . TYR A 1 189 ? 0.536 10.389 -13.962 1.00 97.81 189 TYR A O 1
ATOM 1510 N N . HIS A 1 190 ? 0.854 9.296 -12.026 1.00 97.38 190 HIS A N 1
ATOM 1511 C CA . HIS A 1 190 ? 1.814 8.342 -12.574 1.00 97.38 190 HIS A CA 1
ATOM 1512 C C . HIS A 1 190 ? 1.169 7.414 -13.613 1.00 97.38 190 HIS A C 1
ATOM 1514 O O . HIS A 1 190 ? 1.789 7.120 -14.632 1.00 97.38 190 HIS A O 1
ATOM 1520 N N . ILE A 1 191 ? -0.070 6.966 -13.377 1.00 97.06 191 ILE A N 1
ATOM 1521 C CA . ILE A 1 191 ? -0.704 5.930 -14.203 1.00 97.06 191 ILE A CA 1
ATOM 1522 C C . ILE A 1 191 ? -1.681 6.448 -15.265 1.00 97.06 191 ILE A C 1
ATOM 1524 O O . ILE A 1 191 ? -2.080 5.688 -16.148 1.00 97.06 191 ILE A O 1
ATOM 1528 N N . ASN A 1 192 ? -2.064 7.725 -15.197 1.00 95.75 192 ASN A N 1
ATOM 1529 C CA . ASN A 1 192 ? -3.080 8.321 -16.068 1.00 95.75 192 ASN A CA 1
ATOM 1530 C C . ASN A 1 192 ? -2.701 8.240 -17.556 1.00 95.75 192 ASN A C 1
ATOM 1532 O O . ASN A 1 192 ? -3.508 7.833 -18.386 1.00 95.75 192 ASN A O 1
ATOM 1536 N N . SER A 1 193 ? -1.441 8.532 -17.895 1.00 93.62 193 SER A N 1
ATOM 1537 C CA . SER A 1 193 ? -0.942 8.436 -19.277 1.00 93.62 193 SER A CA 1
ATOM 1538 C C . SER A 1 193 ? -0.955 7.016 -19.847 1.00 93.62 193 SER A C 1
ATOM 1540 O O . SER A 1 193 ? -0.807 6.851 -21.054 1.00 93.62 193 SER A O 1
ATOM 1542 N N . PHE A 1 194 ? -1.115 5.996 -19.000 1.00 93.62 194 PHE A N 1
ATOM 1543 C CA . PHE A 1 194 ? -1.201 4.593 -19.407 1.00 93.62 194 PHE A CA 1
ATOM 1544 C C . PHE A 1 194 ? -2.645 4.070 -19.460 1.00 93.62 194 PHE A C 1
ATOM 1546 O O . PHE A 1 194 ? -2.848 2.897 -19.757 1.00 93.62 194 PHE A O 1
ATOM 1553 N N . GLY A 1 195 ? -3.650 4.904 -19.162 1.00 96.06 195 GLY A N 1
ATOM 1554 C CA . GLY A 1 195 ? -5.057 4.492 -19.166 1.00 96.06 195 GLY A CA 1
ATOM 1555 C C . GLY A 1 195 ? -5.481 3.660 -17.947 1.00 96.06 195 GLY A C 1
ATOM 1556 O O . GLY A 1 195 ? -6.567 3.082 -17.944 1.00 96.06 195 GLY A O 1
ATOM 1557 N N . TYR A 1 196 ? -4.654 3.589 -16.898 1.00 96.88 196 TYR A N 1
ATOM 1558 C CA . TYR A 1 196 ? -4.917 2.772 -15.705 1.00 96.88 196 TYR A CA 1
ATOM 1559 C C . TYR A 1 196 ? -5.573 3.536 -14.542 1.00 96.88 196 TYR A C 1
ATOM 1561 O O . TYR A 1 196 ? -5.742 2.990 -13.451 1.00 96.88 196 TYR A O 1
ATOM 1569 N N . GLN A 1 197 ? -6.012 4.780 -14.744 1.00 95.50 197 GLN A N 1
ATOM 1570 C CA . GLN A 1 197 ? -6.645 5.613 -13.713 1.00 95.50 197 GLN A CA 1
ATOM 1571 C C . GLN A 1 197 ? -7.899 4.984 -13.079 1.00 95.50 197 GLN A C 1
ATOM 1573 O O . GLN A 1 197 ? -8.268 5.344 -11.960 1.00 95.50 197 GLN A O 1
ATOM 1578 N N . GLY A 1 198 ? -8.530 4.011 -13.749 1.00 96.88 198 GLY A N 1
ATOM 1579 C CA . GLY A 1 198 ? -9.643 3.228 -13.202 1.00 96.88 198 GLY A CA 1
ATOM 1580 C C . GLY A 1 198 ? -9.320 2.543 -11.868 1.00 96.88 198 GLY A C 1
ATOM 1581 O O . GLY A 1 198 ? -10.189 2.475 -11.000 1.00 96.88 198 GLY A O 1
ATOM 1582 N N . PHE A 1 199 ? -8.066 2.125 -11.643 1.00 97.00 199 PHE A N 1
ATOM 1583 C CA . PHE A 1 199 ? -7.636 1.559 -10.357 1.00 97.00 199 PHE A CA 1
ATOM 1584 C C . PHE A 1 199 ? -7.745 2.578 -9.213 1.00 97.00 199 PHE A C 1
ATOM 1586 O O . PHE A 1 199 ? -8.235 2.242 -8.133 1.00 97.00 199 PHE A O 1
ATOM 1593 N N . THR A 1 200 ? -7.352 3.835 -9.449 1.00 97.44 200 THR A N 1
ATOM 1594 C CA . THR A 1 200 ? -7.509 4.917 -8.463 1.00 97.44 200 THR A CA 1
ATOM 1595 C C . THR A 1 200 ? -8.986 5.197 -8.194 1.00 97.44 200 THR A C 1
ATOM 1597 O O . THR A 1 200 ? -9.388 5.311 -7.036 1.00 97.44 200 THR A O 1
ATOM 1600 N N . TRP A 1 201 ? -9.815 5.271 -9.238 1.00 97.06 201 TRP A N 1
ATOM 1601 C CA . TRP A 1 201 ? -11.248 5.535 -9.078 1.00 97.06 201 TRP A CA 1
ATOM 1602 C C . TRP A 1 201 ? -11.968 4.427 -8.306 1.00 97.06 201 TRP A C 1
ATOM 1604 O O . TRP A 1 201 ? -12.795 4.727 -7.446 1.00 97.06 201 TRP A O 1
ATOM 1614 N N . ALA A 1 202 ? -11.599 3.163 -8.526 1.00 94.88 202 ALA A N 1
ATOM 1615 C CA . ALA A 1 202 ? -12.116 2.040 -7.747 1.00 94.88 202 ALA A CA 1
ATOM 1616 C C . ALA A 1 202 ? -11.805 2.195 -6.248 1.00 94.88 202 ALA A C 1
ATOM 1618 O O . ALA A 1 202 ? -12.676 1.986 -5.404 1.00 94.88 202 ALA A O 1
ATOM 1619 N N . ILE A 1 203 ? -10.585 2.622 -5.908 1.00 95.44 203 ILE A N 1
ATOM 1620 C CA . ILE A 1 203 ? -10.195 2.882 -4.519 1.00 95.44 203 ILE A CA 1
ATOM 1621 C C . ILE A 1 203 ? -11.002 4.021 -3.913 1.00 95.44 203 ILE A C 1
ATOM 1623 O O . ILE A 1 203 ? -11.500 3.877 -2.798 1.00 95.44 203 ILE A O 1
ATOM 1627 N N . ILE A 1 204 ? -11.132 5.138 -4.630 1.00 96.19 204 ILE A N 1
ATOM 1628 C CA . ILE A 1 204 ? -11.907 6.294 -4.167 1.00 96.19 204 ILE A CA 1
ATOM 1629 C C . ILE A 1 204 ? -13.353 5.871 -3.889 1.00 96.19 204 ILE A C 1
ATOM 1631 O O . ILE A 1 204 ? -13.886 6.210 -2.834 1.00 96.19 204 ILE A O 1
ATOM 1635 N N . GLY A 1 205 ? -13.954 5.066 -4.771 1.00 94.25 205 GLY A N 1
ATOM 1636 C CA . GLY A 1 205 ? -15.295 4.516 -4.579 1.00 94.25 205 GLY A CA 1
ATOM 1637 C C . GLY A 1 205 ? -15.410 3.647 -3.324 1.00 94.25 205 GLY A C 1
ATOM 1638 O O . GLY A 1 205 ? -16.259 3.905 -2.471 1.00 94.25 205 GLY A O 1
ATOM 1639 N N . VAL A 1 206 ? -14.529 2.652 -3.164 1.00 92.62 206 VAL A N 1
ATOM 1640 C CA . VAL A 1 206 ? -14.536 1.749 -1.995 1.00 92.62 206 VAL A CA 1
ATOM 1641 C C . VAL A 1 206 ? -14.283 2.517 -0.696 1.00 92.62 206 VAL A C 1
ATOM 1643 O O . VAL A 1 206 ? -14.968 2.294 0.304 1.00 92.62 206 VAL A O 1
ATOM 1646 N N . TRP A 1 207 ? -13.317 3.437 -0.694 1.00 94.94 207 TRP A N 1
ATOM 1647 C CA . TRP A 1 207 ? -12.978 4.210 0.495 1.00 94.94 207 TRP A CA 1
ATOM 1648 C C . TRP A 1 207 ? -14.090 5.182 0.875 1.00 94.94 207 TRP A C 1
ATOM 1650 O O . TRP A 1 207 ? -14.476 5.247 2.042 1.00 94.94 207 TRP A O 1
ATOM 1660 N N . GLY A 1 208 ? -14.622 5.908 -0.110 1.00 94.50 208 GLY A N 1
ATOM 1661 C CA . GLY A 1 208 ? -15.725 6.843 0.067 1.00 94.50 208 GLY A CA 1
ATOM 1662 C C . GLY A 1 208 ? -16.961 6.144 0.618 1.00 94.50 208 GLY A C 1
ATOM 1663 O O . GLY A 1 208 ? -17.531 6.606 1.606 1.00 94.50 208 GLY A O 1
ATOM 1664 N N . LEU A 1 209 ? -17.314 4.978 0.070 1.00 93.19 209 LEU A N 1
ATOM 1665 C CA . LEU A 1 209 ? -18.432 4.176 0.562 1.00 93.19 209 LEU A CA 1
ATOM 1666 C C . LEU A 1 209 ? -18.237 3.740 2.025 1.00 93.19 209 LEU A C 1
ATOM 1668 O O . LEU A 1 209 ? -19.173 3.858 2.816 1.00 93.19 209 LEU A O 1
ATOM 1672 N N . ASP A 1 210 ? -17.028 3.315 2.429 1.00 93.94 210 ASP A N 1
ATOM 1673 C CA . ASP A 1 210 ? -16.736 3.013 3.843 1.00 93.94 210 ASP A CA 1
ATOM 1674 C C . ASP A 1 210 ? -17.001 4.220 4.751 1.00 93.94 210 ASP A C 1
ATOM 1676 O O . ASP A 1 210 ? -17.545 4.058 5.848 1.00 93.94 210 ASP A O 1
ATOM 1680 N N . ARG A 1 211 ? -16.632 5.430 4.306 1.00 93.38 211 ARG A N 1
ATOM 1681 C CA . ARG A 1 211 ? -16.852 6.663 5.076 1.00 93.38 211 ARG A CA 1
ATOM 1682 C C . ARG A 1 211 ? -18.327 7.020 5.161 1.00 93.38 211 ARG A C 1
ATOM 1684 O O . ARG A 1 211 ? -18.798 7.296 6.260 1.00 93.38 211 ARG A O 1
ATOM 1691 N N . VAL A 1 212 ? -19.058 6.944 4.054 1.00 94.81 212 VAL A N 1
ATOM 1692 C CA . VAL A 1 212 ? -20.500 7.224 4.024 1.00 94.81 212 VAL A CA 1
ATOM 1693 C C . VAL A 1 212 ? -21.259 6.263 4.939 1.00 94.81 212 VAL A C 1
ATOM 1695 O O . VAL A 1 212 ? -21.998 6.714 5.811 1.00 94.81 212 VAL A O 1
ATOM 1698 N N . ILE A 1 213 ? -21.021 4.950 4.832 1.00 93.69 213 ILE A N 1
ATOM 1699 C CA . ILE A 1 213 ? -21.681 3.953 5.694 1.00 93.69 213 ILE A CA 1
ATOM 1700 C C . ILE A 1 213 ? -21.353 4.205 7.167 1.00 93.69 213 ILE A C 1
ATOM 1702 O O . ILE A 1 213 ? -22.231 4.114 8.027 1.00 93.69 213 ILE A O 1
ATOM 1706 N N . ARG A 1 214 ? -20.095 4.537 7.478 1.00 92.19 214 ARG A N 1
ATOM 1707 C CA . ARG A 1 214 ? -19.686 4.869 8.845 1.00 92.19 214 ARG A CA 1
ATOM 1708 C C . ARG A 1 214 ? -20.448 6.077 9.380 1.00 92.19 214 ARG A C 1
ATOM 1710 O O . ARG A 1 214 ? -20.957 5.995 10.492 1.00 92.19 214 ARG A O 1
ATOM 1717 N N . LEU A 1 215 ? -20.534 7.158 8.608 1.00 94.00 215 LEU A N 1
ATOM 1718 C CA . LEU A 1 215 ? -21.258 8.364 9.009 1.00 94.00 215 LEU A CA 1
ATOM 1719 C C . LEU A 1 215 ? -22.739 8.057 9.247 1.00 94.00 215 LEU A C 1
ATOM 1721 O O . LEU A 1 215 ? -23.251 8.392 10.308 1.00 94.00 215 LEU A O 1
ATOM 1725 N N . ILE A 1 216 ? -23.394 7.328 8.337 1.00 95.00 216 ILE A N 1
ATOM 1726 C CA . ILE A 1 216 ? -24.794 6.900 8.503 1.00 95.00 216 ILE A CA 1
ATOM 1727 C C . ILE A 1 216 ? -24.978 6.123 9.811 1.00 95.00 216 ILE A C 1
ATOM 1729 O O . ILE A 1 216 ? -25.891 6.424 10.577 1.00 95.00 216 ILE A O 1
ATOM 1733 N N . ARG A 1 217 ? -24.103 5.151 10.104 1.00 91.56 217 ARG A N 1
ATOM 1734 C CA . ARG A 1 217 ? -24.169 4.365 11.349 1.00 91.56 217 ARG A CA 1
ATOM 1735 C C . ARG A 1 217 ? -23.952 5.224 12.592 1.00 91.56 217 ARG A C 1
ATOM 1737 O O . ARG A 1 217 ? -24.655 5.024 13.574 1.00 91.56 217 ARG A O 1
ATOM 1744 N N . MET A 1 218 ? -23.015 6.173 12.548 1.00 92.31 218 MET A N 1
ATOM 1745 C CA . MET A 1 218 ? -22.765 7.100 13.656 1.00 92.31 218 MET A CA 1
ATOM 1746 C C . MET A 1 218 ? -23.980 7.995 13.921 1.00 92.31 218 MET A C 1
ATOM 1748 O O . MET A 1 218 ? -24.418 8.090 15.063 1.00 92.31 218 MET A O 1
ATOM 1752 N N . PHE A 1 219 ? -24.570 8.586 12.879 1.00 94.62 219 PHE A N 1
ATOM 1753 C CA . PHE A 1 219 ? -25.777 9.404 13.018 1.00 94.62 219 PHE A CA 1
ATOM 1754 C C . PHE A 1 219 ? -26.990 8.588 13.475 1.00 94.62 219 PHE A C 1
ATOM 1756 O O . PHE A 1 219 ? -27.741 9.049 14.326 1.00 94.62 219 PHE A O 1
ATOM 1763 N N . SER A 1 220 ? -27.149 7.362 12.967 1.00 94.06 220 SER A N 1
ATOM 1764 C CA . SER A 1 220 ? -28.245 6.466 13.366 1.00 94.06 220 SER A CA 1
ATOM 1765 C C . SER A 1 220 ? -28.113 5.991 14.815 1.00 94.06 220 SER A C 1
ATOM 1767 O O . SER A 1 220 ? -29.117 5.800 15.492 1.00 94.06 220 SER A O 1
ATOM 1769 N N . PHE A 1 221 ? -26.881 5.788 15.299 1.00 92.19 221 PHE A N 1
ATOM 1770 C CA . PHE A 1 221 ? -26.621 5.449 16.698 1.00 92.19 221 PHE A CA 1
ATOM 1771 C C . PHE A 1 221 ? -26.890 6.640 17.628 1.00 92.19 221 PHE A C 1
ATOM 1773 O O . PHE A 1 221 ? -27.418 6.455 18.723 1.00 92.19 221 PHE A O 1
ATOM 1780 N N . GLY A 1 222 ? -26.585 7.858 17.170 1.00 91.81 222 GLY A N 1
ATOM 1781 C CA . GLY A 1 222 ? -26.797 9.093 17.917 1.00 91.81 222 GLY A CA 1
ATOM 1782 C C . GLY A 1 222 ? -25.812 9.279 19.073 1.00 91.81 222 GLY A C 1
ATOM 1783 O O . GLY A 1 222 ? -24.831 8.548 19.218 1.00 91.81 222 GLY A O 1
ATOM 1784 N N . ILE A 1 223 ? -26.074 10.291 19.899 1.00 90.94 223 ILE A N 1
ATOM 1785 C CA . ILE A 1 223 ? -25.320 10.541 21.131 1.00 90.94 223 ILE A CA 1
ATOM 1786 C C . ILE A 1 223 ? -25.963 9.711 22.245 1.00 90.94 223 ILE A C 1
ATOM 1788 O O . ILE A 1 223 ? -27.178 9.768 22.440 1.00 90.94 223 ILE A O 1
ATOM 1792 N N . LYS A 1 224 ? -25.151 8.921 22.948 1.00 90.19 224 LYS A N 1
ATOM 1793 C CA . LYS A 1 224 ? -25.574 8.090 24.078 1.00 90.19 224 LYS A CA 1
ATOM 1794 C C . LYS A 1 224 ? -24.759 8.456 25.306 1.00 90.19 224 LYS A C 1
ATOM 1796 O O . LYS A 1 224 ? -23.553 8.673 25.199 1.00 90.19 224 LYS A O 1
ATOM 1801 N N . GLU A 1 225 ? -25.420 8.515 26.452 1.00 93.25 225 GLU A N 1
ATOM 1802 C CA . GLU A 1 225 ? -24.738 8.618 27.737 1.00 93.25 225 GLU A CA 1
ATOM 1803 C C . GLU A 1 225 ? -24.235 7.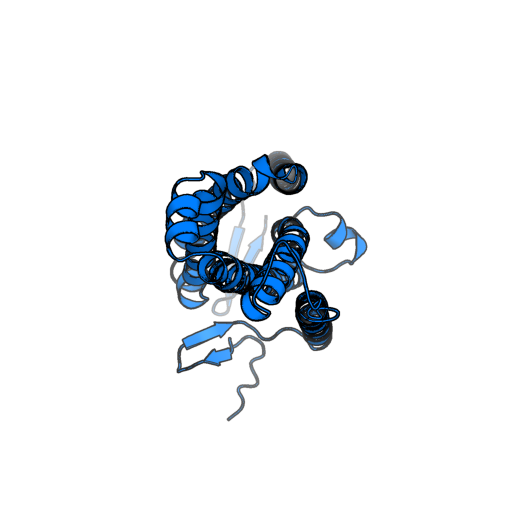232 28.138 1.00 93.25 225 GLU A C 1
ATOM 1805 O O . GLU A 1 225 ? -24.957 6.248 28.008 1.00 93.25 225 GLU A O 1
ATOM 1810 N N . ALA A 1 226 ? -22.986 7.147 28.593 1.00 92.56 226 ALA A N 1
ATOM 1811 C CA . ALA A 1 226 ? -22.375 5.890 28.998 1.00 92.56 226 ALA A CA 1
ATOM 1812 C C . ALA A 1 226 ? -21.969 5.945 30.473 1.00 92.56 226 ALA A C 1
ATOM 1814 O O . ALA A 1 226 ? -21.276 6.869 30.899 1.00 92.56 226 ALA A O 1
ATOM 1815 N N . SER A 1 227 ? -22.345 4.926 31.244 1.00 94.12 227 SER A N 1
ATOM 1816 C CA . SER A 1 227 ? -21.838 4.713 32.599 1.00 94.12 227 SER A CA 1
ATOM 1817 C C . SER A 1 227 ? -20.552 3.893 32.539 1.00 94.12 227 SER A C 1
ATOM 1819 O O . SER A 1 227 ? -20.540 2.777 32.010 1.00 94.12 227 SER A O 1
ATOM 1821 N N . VAL A 1 228 ? -19.465 4.449 33.078 1.00 94.88 228 VAL A N 1
ATOM 1822 C CA . VAL A 1 228 ? -18.146 3.809 33.117 1.00 94.88 228 VAL A CA 1
ATOM 1823 C C . VAL A 1 228 ? -17.802 3.470 34.561 1.00 94.88 228 VAL A C 1
ATOM 1825 O O . VAL A 1 228 ? -17.698 4.360 35.401 1.00 94.88 228 VAL A O 1
ATOM 1828 N N . THR A 1 229 ? -17.606 2.185 34.853 1.00 95.38 229 THR A N 1
ATOM 1829 C CA . THR A 1 229 ? -17.201 1.708 36.181 1.00 95.38 229 THR A CA 1
ATOM 1830 C C . THR A 1 229 ? -15.915 0.895 36.105 1.00 95.38 229 THR A C 1
ATOM 1832 O O . THR A 1 229 ? -15.719 0.081 35.200 1.00 95.38 229 THR A O 1
ATOM 1835 N N . LEU A 1 230 ? -15.009 1.122 37.058 1.00 94.75 230 LEU A N 1
ATOM 1836 C CA . LEU A 1 230 ? -13.796 0.322 37.206 1.00 94.75 230 LEU A CA 1
ATOM 1837 C C . LEU A 1 230 ? -14.143 -0.975 37.940 1.00 94.75 230 LEU A C 1
ATOM 1839 O O . LEU A 1 230 ? -14.608 -0.928 39.075 1.00 94.75 230 LEU A O 1
ATOM 1843 N N . VAL A 1 231 ? -13.931 -2.124 37.294 1.00 93.50 231 VAL A N 1
ATOM 1844 C CA . VAL A 1 231 ? -14.255 -3.436 37.879 1.00 93.50 231 VAL A CA 1
ATOM 1845 C C . VAL A 1 231 ? -13.073 -3.973 38.680 1.00 93.50 231 VAL A C 1
ATOM 1847 O O . VAL A 1 231 ? -13.228 -4.328 39.843 1.00 93.50 231 VAL A O 1
ATOM 1850 N N . ALA A 1 232 ? -11.892 -4.036 38.059 1.00 90.75 232 ALA A N 1
ATOM 1851 C CA . ALA A 1 232 ? -10.647 -4.463 38.696 1.00 90.75 232 ALA A CA 1
ATOM 1852 C C . ALA A 1 232 ? -9.438 -4.139 37.803 1.00 90.75 232 ALA A C 1
ATOM 1854 O O . ALA A 1 232 ? -9.486 -4.359 36.589 1.00 90.75 232 ALA A O 1
ATOM 1855 N N . GLY A 1 233 ? -8.332 -3.685 38.403 1.00 90.00 233 GLY A N 1
ATOM 1856 C CA . GLY A 1 233 ? -7.078 -3.408 37.690 1.00 90.00 233 GLY A CA 1
ATOM 1857 C C . GLY A 1 233 ? -7.264 -2.393 36.560 1.00 90.00 233 GLY A C 1
ATOM 1858 O O . GLY A 1 233 ? -7.642 -1.259 36.814 1.00 90.00 233 GLY A O 1
ATOM 1859 N N . GLU A 1 234 ? -7.026 -2.815 35.315 1.00 88.56 234 GLU A N 1
ATOM 1860 C CA . GLU A 1 234 ? -7.228 -2.007 34.096 1.00 88.56 234 GLU A CA 1
ATOM 1861 C C . GLU A 1 234 ? -8.554 -2.332 33.367 1.00 88.56 234 GLU A C 1
ATOM 1863 O O . GLU A 1 234 ? -8.762 -1.937 32.220 1.00 88.56 234 GLU A O 1
ATOM 1868 N N . THR A 1 235 ? -9.466 -3.079 34.002 1.00 90.31 235 THR A N 1
ATOM 1869 C CA . THR A 1 235 ? -10.734 -3.511 33.388 1.00 90.31 235 THR A CA 1
ATOM 1870 C C . THR A 1 235 ? -11.856 -2.518 33.677 1.00 90.31 235 THR A C 1
ATOM 1872 O O . THR A 1 235 ? -12.312 -2.391 34.817 1.00 90.31 235 THR A O 1
ATOM 1875 N N . LEU A 1 236 ? -12.349 -1.863 32.625 1.00 93.44 236 LEU A N 1
ATOM 1876 C CA . LEU A 1 236 ? -13.491 -0.949 32.667 1.00 93.44 236 LEU A CA 1
ATOM 1877 C C . LEU A 1 236 ? -14.761 -1.645 32.159 1.00 93.44 236 LEU A C 1
ATOM 1879 O O . LEU A 1 236 ? -14.750 -2.268 31.096 1.00 93.44 236 LEU A O 1
ATOM 1883 N N . LYS A 1 237 ? -15.872 -1.496 32.882 1.00 93.31 237 LYS A N 1
ATOM 1884 C CA . LYS A 1 237 ? -17.217 -1.818 32.397 1.00 93.31 237 LYS A CA 1
ATOM 1885 C C . LYS A 1 237 ? -17.853 -0.539 31.867 1.00 93.31 237 LYS A C 1
ATOM 1887 O O . LYS A 1 237 ? -18.038 0.418 32.611 1.00 93.31 237 LYS A O 1
ATOM 1892 N N . VAL A 1 238 ? -18.211 -0.551 30.587 1.00 93.06 238 VAL A N 1
ATOM 1893 C CA . VAL A 1 238 ? -18.922 0.546 29.922 1.00 93.06 238 VAL A CA 1
ATOM 1894 C C . VAL A 1 238 ? -20.333 0.066 29.602 1.00 93.06 238 VAL A C 1
ATOM 1896 O O . VAL A 1 238 ? -20.494 -0.945 28.921 1.00 93.06 238 VAL A O 1
ATOM 1899 N N . THR A 1 239 ? -21.344 0.760 30.120 1.00 92.62 239 THR A N 1
ATOM 1900 C CA . THR A 1 239 ? -22.766 0.499 29.841 1.00 92.62 239 THR A CA 1
ATOM 1901 C C . THR A 1 239 ? -23.324 1.702 29.091 1.00 92.62 239 THR A C 1
ATOM 1903 O O . THR A 1 239 ? -23.213 2.811 29.607 1.00 92.62 239 THR A O 1
ATOM 1906 N N . VAL A 1 240 ? -23.851 1.485 27.883 1.00 87.62 240 VAL A N 1
ATOM 1907 C CA . VAL A 1 240 ? -24.361 2.512 26.950 1.00 87.62 240 VAL A CA 1
ATOM 1908 C C . VAL A 1 240 ? -25.846 2.297 26.709 1.00 87.62 240 VAL A C 1
ATOM 1910 O O . VAL A 1 240 ? -26.227 1.107 26.624 1.00 87.62 240 VAL A O 1
#

Foldseek 3Di:
DDDPPQPQADDDPNHRFGHDDDPVLVVVLVVVLVCLVCQLQPDDDDDPPPPVANDPLLRNLVSSLVRLLVVLLVLLLLLLQLCFQDHVVCVVVVDHNVSSVVVNLSSLVSSLVSLVSNLVSVCSNQVNVPVCSVVVLCVDQLSVLSVQLSVLSVVLNVLPGPVNCVPPVVVSVVVNVVSSVSNLVSVLRNCVVVVSNVSSVSNCVSNVVSVVVVVVVDVVVPDDDWDWDDDDDPDIDIDD

Nearest PDB structures (foldseek):
  5o0t-assembly1_A  TM=5.664E-01  e=9.764E-03  Cylindrospermum stagnale PCC 7417
  3te2-assembly1_C  TM=2.354E-01  e=8.192E-01  Clostridioides difficile 630
  3tds-assembly1_A  TM=2.158E-01  e=8.591E-01  Clostridioides difficile 630
  6h2e-assembly1_Q-2  TM=2.186E-01  e=2.964E+00  Aeromonas hydrophila subsp. hydrophila AL09-71
  5v6p-assembly1_B  TM=2.526E-01  e=8.452E+00  Saccharomyces cerevisiae S288C

Solvent-accessible surface area (backbone atoms only — not comparable to full-atom values): 13129 Å² total; per-residue (Å²): 137,82,77,85,55,86,84,55,51,46,63,56,96,85,41,54,60,43,73,82,68,54,74,69,55,44,51,53,51,49,52,52,52,51,50,54,52,48,69,42,65,67,91,78,75,83,61,88,84,38,89,90,43,87,41,60,65,20,42,53,16,38,56,35,13,55,41,17,45,53,51,28,54,62,45,50,43,50,33,55,55,27,64,44,87,70,44,69,63,42,69,74,69,68,51,55,67,70,59,33,42,51,50,20,58,51,45,49,51,50,34,49,51,25,48,51,49,16,53,54,21,40,46,41,29,31,43,59,77,38,74,62,48,43,60,56,37,59,70,36,65,38,50,40,26,43,55,52,25,50,52,45,51,50,48,45,55,63,60,60,36,46,60,47,46,72,77,38,45,70,63,36,54,54,53,46,52,54,42,51,51,50,36,51,55,24,47,32,57,29,32,43,89,74,72,50,40,62,51,49,52,53,34,51,52,58,53,50,49,31,50,52,54,48,49,52,52,50,62,73,68,52,91,75,77,64,52,76,44,82,76,54,96,90,42,70,46,76,48,110

InterPro domains:
  IPR013130 Ferric reductase transmembrane component-like domain [PF01794] (68-186)
  IPR051410 Ferric/Cupric Reductase Transmembrane Component [PTHR32361] (2-240)

Organism: NCBI:txid984486

Secondary structure (DSSP, 8-state):
-----TTSPEEETTEEEEPPPPHHHHHHHHHHHHHHHHHHHTT----TT-SS--SHHHHHHHHHHHHHHHHHHHHHHHHHHHH-SS-HHHHHH---HHHHHHHHHHHHHHHHHHHHHHHHHHHHHHHTT-HHHHHHHHHSHHHHHHHHHHHHHHHHHHHT-HHHHHH-HHHHHHHHHHHHHHHHHHHHHHHHTTT-THHHHHHHHHHHHHHHHHHHHHHHH-----EEEEEETTEEEEE-

Radius of gyration: 21.87 Å; Cα contacts (8 Å, |Δi|>4): 234; chains: 1; bounding box: 51×36×71 Å

Mean predicted aligned error: 6.27 Å